Protein 3JX9 (pdb70)

B-factor: mean 31.65, std 9.67, range [14.56, 77.3]

Radius of gyration: 20.06 Å; Cα contacts (8 Å, |Δi|>4): 597; chains: 2; bounding box: 54×47×53 Å

CATH classification: 3.40.50.10490

Secondary structure (DSSP, 8-state):
--HHHHHHHHHHHHHHGGGHHHHHHHHHHHHHHHHTT--EEEEE-GGGGGG----SSTT---EEE--TTPPP-TT-EEEEEES-S--HHHHHHHHHHHHHT--EEEEESS---TTGGGSSS-EE----S-SEE-TTS-EE---HHHHHHHHHHHHHHHHH--TT-/--HHHHHHHHHHHHHHHTTHHHHHHHHHHHHHHHHTT--EEEEE-GGGGGG----SSTT---EEE--TTPPP-TT-EEEEEES-S--HHHHHHHHHHHHHT--EEEEESS---TTGGGSSS-EE----S-SEE-TTS-EE---HHHHHHHHHHHHHHHHH-----

Foldseek 3Di:
DVVLLVVLVVVLVVVCVVVVVLLVQQLVQQLQLVVDVAAEEEDEDDPLVVLQCCVPDPLHPRYHHDDPPDQHALSYEYEYEEQDQPDPVNVVVLVSCVVRNHAYEYEYCDADDPSQVVHPRYHHSNQNAASAADDVRHHHHGPVSVVVNVSVSVSSVVSVCCVVD/DVVLLVVLVVVLVVVVVVVVVLLVQQLVLQLQLVVDVAAEEEEEDDPLVVQQCCVPDPLHPRYHHDDPPDQHALSYEYEYEYQDQPDPVNVVVVVRCVVRNHAYEYEYCCADDPSQVVHPRYHHSNQNAARDADPVSHHDHGPPNVVVNVSVVVSSVVSVVCVVD

Sequence (330 aa):
GLKILATQFNGKLQTLTKQEDELLFDVVRLLAQALVGQGKVYLDAYGEFEGLYPLSDGPDQKRVTKIKDHKTLHAVDRVLIFTPDTERSSDLLASLARYDAWHTPYSIITLGDVTETLERSIAPLALKFDKGLLPAEDGSRHGLPSLALGAFLLTHILTQLQETEEWGLKILATQFNGKLQTLTKQEDELFDVVRLLAQALVGQGKVYLDAYGEFEGLYPLSDGPDQKKRRVTKIKDHKTLHAVDRVLIFTPDTERSDLLASLARYDAWHTPYSIITLGDVTETLERSIAPLALKFDKGLLPAEDGSRHGLPSLALGAFLLTHILTQLQETEEW

Solvent-accessible surface area: 15058 Å² total

InterPro domains:
  IPR019676 Domain of unknown function DUF2529 [PF10740] (1-165)

Structure (mmCIF, N/CA/C/O backbone):
data_3JX9
#
_entry.id   3JX9
#
_cell.length_a   81.658
_cell.length_b   81.658
_cell.length_c   117.652
_cell.angle_alpha   90.000
_cell.angle_beta   90.000
_cell.angle_gamma   120.000
#
_symmetry.space_group_name_H-M   'P 32 2 1'
#
loop_
_entity.id
_entity.type
_entity.pdbx_description
1 polymer 'Putative phosphoheptose isomerase'
2 non-polymer 'CHLORIDE ION'
3 non-polymer GLYCEROL
4 water water
#
loop_
_atom_site.group_PDB
_atom_site.id
_atom_site.type_symbol
_atom_site.label_atom_id
_atom_site.label_alt_id
_atom_site.label_comp_id
_atom_site.label_asym_id
_atom_site.label_entity_id
_atom_site.label_seq_id
_atom_site.pdbx_PDB_ins_code
_atom_site.Cartn_x
_atom_site.Cartn_y
_atom_site.Cartn_z
_atom_site.occupancy
_atom_site.B_iso_or_equiv
_atom_site.auth_seq_id
_atom_site.auth_comp_id
_atom_site.auth_asym_id
_atom_site.auth_atom_id
_atom_site.pdbx_PDB_model_num
ATOM 1 N N . GLY A 1 1 ? -37.471 31.880 5.182 1.00 37.01 0 GLY A N 1
ATOM 2 C CA . GLY A 1 1 ? -37.688 30.641 5.969 1.00 35.81 0 GLY A CA 1
ATOM 3 C C . GLY A 1 1 ? -36.511 30.356 6.877 1.00 32.73 0 GLY A C 1
ATOM 4 O O . GLY A 1 1 ? -35.856 31.279 7.402 1.00 30.08 0 GLY A O 1
ATOM 13 N N . LEU A 1 3 ? -33.458 29.258 6.360 1.00 25.27 2 LEU A N 1
ATOM 14 C CA . LEU A 1 3 ? -32.139 29.756 5.955 1.00 24.92 2 LEU A CA 1
ATOM 15 C C . LEU A 1 3 ? -31.961 31.199 6.406 1.00 24.43 2 LEU A C 1
ATOM 16 O O . LEU A 1 3 ? -30.925 31.551 6.956 1.00 24.10 2 LEU A O 1
ATOM 21 N N . LYS A 1 4 ? -32.985 32.024 6.167 1.00 24.62 3 LYS A N 1
ATOM 22 C CA . LYS A 1 4 ? -32.916 33.453 6.492 1.00 26.48 3 LYS A CA 1
ATOM 23 C C . LYS A 1 4 ? -32.844 33.647 7.996 1.00 23.07 3 LYS A C 1
ATOM 24 O O . LYS A 1 4 ? -32.072 34.484 8.461 1.00 24.29 3 LYS A O 1
ATOM 29 N N . ILE A 1 5 ? -33.603 32.845 8.757 1.00 22.69 4 ILE A N 1
ATOM 30 C CA . ILE A 1 5 ? -33.592 32.962 10.225 1.00 24.32 4 ILE A CA 1
ATOM 31 C C . ILE A 1 5 ? -32.221 32.544 10.720 1.00 23.54 4 ILE A C 1
ATOM 32 O O . ILE A 1 5 ? -31.573 33.259 11.500 1.00 20.63 4 ILE A O 1
ATOM 37 N N . LEU A 1 6 ? -31.741 31.388 10.267 1.00 21.78 5 LEU A N 1
ATOM 38 C CA . LEU A 1 6 ? -30.380 30.939 10.681 1.00 25.21 5 LEU A CA 1
ATOM 39 C C . LEU A 1 6 ? -29.286 31.968 10.336 1.00 21.90 5 LEU A C 1
ATOM 40 O O . LEU A 1 6 ? -28.408 32.252 11.175 1.00 23.99 5 LEU A O 1
ATOM 45 N N . ALA A 1 7 ? -29.324 32.528 9.119 1.00 23.10 6 ALA A N 1
ATOM 46 C CA . ALA A 1 7 ? -28.330 33.501 8.681 1.00 23.0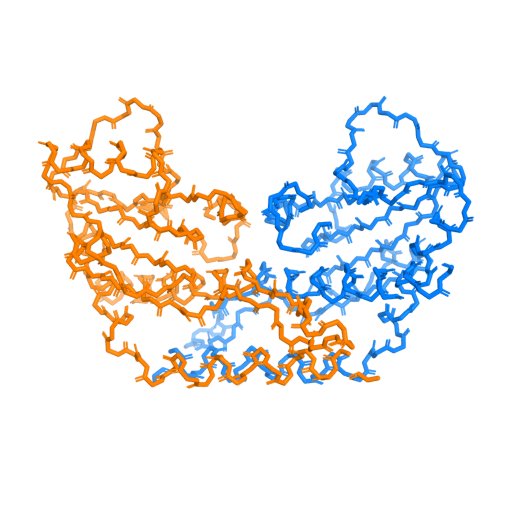5 6 ALA A CA 1
ATOM 47 C C . ALA A 1 7 ? -28.416 34.770 9.532 1.00 24.90 6 ALA A C 1
ATOM 48 O O . ALA A 1 7 ? -27.403 35.278 10.010 1.00 23.19 6 ALA A O 1
ATOM 50 N N . THR A 1 8 ? -29.629 35.279 9.745 1.00 21.39 7 THR A N 1
ATOM 51 C CA . THR A 1 8 ? -29.757 36.527 10.464 1.00 22.20 7 THR A CA 1
ATOM 52 C C . THR A 1 8 ? -29.406 36.322 11.955 1.00 22.75 7 THR A C 1
ATOM 53 O O . THR A 1 8 ? -28.849 37.189 12.559 1.00 23.04 7 THR A O 1
ATOM 57 N N . GLN A 1 9 ? -29.727 35.165 12.534 1.00 23.48 8 GLN A N 1
ATOM 58 C CA . GLN A 1 9 ? -29.428 34.901 13.938 1.00 23.26 8 GLN A CA 1
ATOM 59 C C . GLN A 1 9 ? -27.914 34.735 14.083 1.00 23.46 8 GLN A C 1
ATOM 60 O O . GLN A 1 9 ? -27.300 35.197 15.043 1.00 24.46 8 GLN A O 1
ATOM 66 N N . PHE A 1 10 ? -27.318 34.027 13.143 1.00 23.53 9 PHE A N 1
ATOM 67 C CA . PHE A 1 10 ? -25.862 33.839 13.150 1.00 22.07 9 PHE A CA 1
ATOM 68 C C . PHE A 1 10 ? -25.134 35.183 13.053 1.00 22.74 9 PHE A C 1
ATOM 69 O O . PHE A 1 10 ? -24.256 35.476 13.848 1.00 23.02 9 PHE A O 1
ATOM 77 N N . ASN A 1 11 ? -25.529 36.011 12.097 1.00 24.88 10 ASN A N 1
ATOM 78 C CA . ASN A 1 11 ? -24.965 37.335 11.981 1.00 23.59 10 ASN A 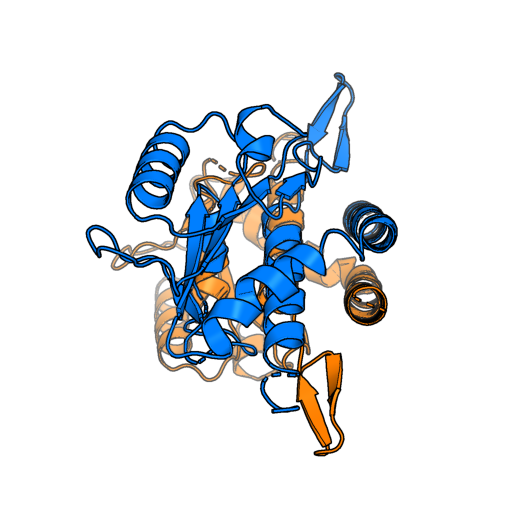CA 1
ATOM 79 C C . ASN A 1 11 ? -25.163 38.188 13.240 1.00 25.28 10 ASN A C 1
ATOM 80 O O . ASN A 1 11 ? -24.314 38.998 13.572 1.00 25.86 10 ASN A O 1
ATOM 85 N N . GLY A 1 12 ? -26.280 37.988 13.944 1.00 24.50 11 GLY A N 1
ATOM 86 C CA . GLY A 1 12 ? -26.514 38.662 15.200 1.00 23.67 11 GLY A CA 1
ATOM 87 C C . GLY A 1 12 ? -25.398 38.376 16.156 1.00 22.78 11 GLY A C 1
ATOM 88 O O . GLY A 1 12 ? -24.903 39.269 16.816 1.00 22.24 11 GLY A O 1
ATOM 89 N N . LYS A 1 13 ? -24.972 37.120 16.211 1.00 22.13 12 LYS A N 1
ATOM 90 C CA . LYS A 1 13 ? -23.875 36.738 17.089 1.00 23.71 12 LYS A CA 1
ATOM 91 C C . LYS A 1 13 ? -22.540 37.369 16.635 1.00 24.49 12 LYS A C 1
ATOM 92 O O . LYS A 1 13 ? -21.775 37.870 17.449 1.00 25.45 12 LYS A O 1
ATOM 98 N N . LEU A 1 14 ? -22.284 37.377 15.337 1.00 25.81 13 LEU A N 1
ATOM 99 C CA . LEU A 1 14 ? -21.095 38.063 14.800 1.00 23.15 13 LEU A CA 1
ATOM 100 C C . LEU A 1 14 ? -21.040 39.501 15.201 1.00 27.25 13 LEU A C 1
ATOM 101 O O . LEU A 1 14 ? -19.994 39.965 15.643 1.00 28.43 13 LEU A O 1
ATOM 106 N N . GLN A 1 15 ? -22.160 40.214 15.098 1.00 27.29 14 GLN A N 1
ATOM 107 C CA . GLN A 1 15 ? -22.194 41.605 15.498 1.00 30.28 14 GLN A CA 1
ATOM 108 C C . GLN A 1 15 ? -21.882 41.799 16.986 1.00 32.49 14 GLN A C 1
ATOM 109 O O . GLN A 1 15 ? -21.190 42.730 17.352 1.00 33.18 14 GLN A O 1
ATOM 115 N N . THR A 1 16 ? -22.411 40.945 17.849 1.00 31.56 15 THR A N 1
ATOM 116 C CA . THR A 1 16 ? -22.196 41.127 19.275 1.00 34.18 15 THR A CA 1
ATOM 117 C C . THR A 1 16 ? -20.739 40.801 19.655 1.00 32.86 15 THR A C 1
ATOM 118 O O . THR A 1 16 ? -20.221 41.339 20.616 1.00 33.18 15 THR A O 1
ATOM 122 N N . LEU A 1 17 ? -20.058 39.955 18.891 1.00 34.82 16 LEU A N 1
ATOM 123 C CA . LEU A 1 17 ? -18.601 39.779 19.062 1.00 36.95 16 LEU A CA 1
ATOM 124 C C . LEU A 1 17 ? -17.773 41.042 18.917 1.00 38.23 16 LEU A C 1
ATOM 125 O O . LEU A 1 17 ? -16.715 41.150 19.545 1.00 35.42 16 LEU A O 1
ATOM 130 N N . THR A 1 18 ? -18.237 41.995 18.107 1.00 38.36 17 THR A N 1
ATOM 131 C CA . THR A 1 18 ? -17.614 43.332 18.014 1.00 41.73 17 THR A CA 1
ATOM 132 C C . THR A 1 18 ? -17.460 44.032 19.363 1.00 42.37 17 THR A C 1
ATOM 133 O O . THR A 1 18 ? -16.512 44.779 19.567 1.00 45.55 17 THR A O 1
ATOM 137 N N . LYS A 1 19 ? -18.383 43.767 20.284 1.00 43.12 18 LYS A N 1
ATOM 138 C CA . LYS A 1 19 ? -18.328 44.303 21.626 1.00 44.46 18 LYS A CA 1
ATOM 139 C C . LYS A 1 19 ? -17.183 43.708 22.430 1.00 42.81 18 LYS A C 1
ATOM 140 O O . LYS A 1 19 ? -16.845 44.205 23.501 1.00 41.25 18 LYS A O 1
ATOM 146 N N . GLN A 1 20 ? -16.577 42.645 21.914 1.00 40.68 19 GLN A N 1
ATOM 147 C CA . GLN A 1 20 ? -15.490 41.976 22.597 1.00 38.87 19 GLN A CA 1
ATOM 148 C C . GLN A 1 20 ? -14.225 41.978 21.766 1.00 38.56 19 GLN A C 1
ATOM 149 O O . GLN A 1 20 ? -13.400 41.077 21.895 1.00 33.71 19 GLN A O 1
ATOM 155 N N . GLU A 1 21 ? -14.066 42.993 20.918 1.00 38.88 20 GLU A N 1
ATOM 156 C CA . GLU A 1 21 ? -12.867 43.122 20.101 1.00 41.17 20 GLU A CA 1
ATOM 157 C C . GLU A 1 21 ? -11.600 43.112 20.953 1.00 38.92 20 GLU A C 1
ATOM 158 O O . GLU A 1 21 ? -10.594 42.542 20.547 1.00 38.24 20 GLU A O 1
ATOM 164 N N . ASP A 1 22 ? -11.656 43.750 22.119 1.00 35.92 21 ASP A N 1
ATOM 165 C CA . ASP A 1 22 ? -10.513 43.840 23.025 1.00 36.04 21 ASP A CA 1
ATOM 166 C C . ASP A 1 22 ? -10.074 42.495 23.549 1.00 32.28 21 ASP A C 1
ATOM 167 O O . ASP A 1 22 ? -8.884 42.224 23.591 1.00 31.89 21 ASP A O 1
ATOM 172 N N . GLU A 1 23 ? -11.024 41.671 23.985 1.00 29.35 22 GLU A N 1
ATOM 173 C CA . GLU A 1 23 ? -10.699 40.345 24.484 1.00 29.94 22 GLU A CA 1
ATOM 174 C C . GLU A 1 23 ? -10.153 39.458 23.376 1.00 26.64 22 GLU A C 1
ATOM 175 O O . GLU A 1 23 ? -9.290 38.627 23.614 1.00 28.87 22 GLU A O 1
ATOM 181 N N A LEU A 1 24 ? -10.671 39.636 22.172 0.50 27.44 23 LEU A N 1
ATOM 182 N N B LEU A 1 24 ? -10.685 39.617 22.173 0.50 27.26 23 LEU A N 1
ATOM 183 C CA A LEU A 1 24 ? -10.166 38.907 21.026 0.50 29.72 23 LEU A CA 1
ATOM 184 C CA B LEU A 1 24 ? -10.154 38.911 21.014 0.50 29.31 23 LEU A CA 1
ATOM 185 C C A LEU A 1 24 ? -8.778 39.415 20.648 0.50 29.26 23 LEU A C 1
ATOM 186 C C B LEU A 1 24 ? -8.762 39.414 20.671 0.50 29.01 23 LEU A C 1
ATOM 187 O O A LEU A 1 24 ? -7.917 38.630 20.296 0.50 31.91 23 LEU A O 1
ATOM 188 O O B LEU A 1 24 ? -7.885 38.630 20.367 0.50 31.50 23 LEU A O 1
ATOM 197 N N . PHE A 1 25 ? -8.541 40.714 20.737 1.00 29.03 24 PHE A N 1
ATOM 198 C CA . PHE A 1 25 ? -7.195 41.195 20.465 1.00 32.81 24 PHE A CA 1
ATOM 199 C C . PHE A 1 25 ? -6.219 40.711 21.523 1.00 30.93 24 PHE A C 1
ATOM 200 O O . PHE A 1 25 ? -5.078 40.450 21.205 1.00 29.63 24 PHE A O 1
ATOM 208 N N . ASP A 1 26 ? -6.669 40.514 22.767 1.00 27.68 25 ASP A N 1
ATOM 209 C CA . ASP A 1 26 ? -5.799 39.923 23.765 1.00 24.79 25 ASP A CA 1
ATOM 210 C C . ASP A 1 26 ? -5.348 38.504 23.380 1.00 25.03 25 ASP A C 1
ATOM 211 O O . ASP A 1 26 ? -4.232 38.077 23.702 1.00 24.21 25 ASP A O 1
ATOM 216 N N . VAL A 1 27 ? -6.257 37.751 22.788 1.00 26.56 26 VAL A N 1
ATOM 217 C CA . VAL A 1 27 ? -5.935 36.437 22.235 1.00 25.58 26 VAL A CA 1
ATOM 218 C C . VAL A 1 27 ? -4.848 36.552 21.142 1.00 23.92 26 VAL A C 1
ATOM 219 O O . VAL A 1 27 ? -3.803 35.946 21.228 1.00 24.56 26 VAL A O 1
ATOM 223 N N . VAL A 1 28 ? -5.077 37.398 20.169 1.00 25.03 27 VAL A N 1
ATOM 224 C CA . VAL A 1 28 ? -4.116 37.617 19.086 1.00 25.43 27 VAL A CA 1
ATOM 225 C C . VAL A 1 28 ? -2.723 38.054 19.617 1.00 26.25 27 VAL A C 1
ATOM 226 O O . VAL A 1 28 ? -1.701 37.515 19.230 1.00 25.91 27 VAL A O 1
ATOM 230 N N . ARG A 1 29 ? -2.698 39.008 20.530 1.00 25.38 28 ARG A N 1
ATOM 231 C CA . ARG A 1 29 ? -1.451 39.480 21.114 1.00 27.39 28 ARG A CA 1
ATOM 232 C C . ARG A 1 29 ? -0.667 38.401 21.818 1.00 21.82 28 ARG A C 1
ATOM 233 O O . ARG A 1 29 ? 0.547 38.341 21.704 1.00 23.96 28 ARG A O 1
ATOM 241 N N . LEU A 1 30 ? -1.367 37.586 22.595 1.00 26.47 29 LEU A N 1
ATOM 242 C CA . LEU A 1 30 ? -0.761 36.465 23.319 1.00 28.50 29 LEU A CA 1
ATOM 243 C C . LEU A 1 30 ? -0.066 35.522 22.351 1.00 27.97 29 LEU A C 1
ATOM 244 O O . LEU A 1 30 ? 1.076 35.136 22.571 1.00 24.84 29 LEU A O 1
ATOM 249 N N . LEU A 1 31 ? -0.777 35.181 21.273 1.00 25.11 30 LEU A N 1
ATOM 250 C CA . LEU A 1 31 ? -0.254 34.269 20.240 1.00 26.52 30 LEU A CA 1
ATOM 251 C C . LEU A 1 31 ? 0.914 34.871 19.466 1.00 24.27 30 LEU A C 1
ATOM 252 O O . LEU A 1 31 ? 1.919 34.201 19.209 1.00 25.01 30 LEU A O 1
ATOM 257 N N . ALA A 1 32 ? 0.802 36.144 19.121 1.00 23.25 31 ALA A N 1
ATOM 258 C CA . ALA A 1 32 ? 1.843 36.851 18.422 1.00 21.85 31 ALA A CA 1
ATOM 259 C C . ALA A 1 32 ? 3.183 36.865 19.185 1.00 22.97 31 ALA A C 1
ATOM 260 O O . ALA A 1 32 ? 4.240 36.946 18.565 1.00 19.37 31 ALA A O 1
ATOM 262 N N . GLN A 1 33 ? 3.143 36.764 20.503 1.00 22.28 32 GLN A N 1
ATOM 263 C CA . GLN A 1 33 ? 4.373 36.719 21.303 1.00 25.95 32 GLN A CA 1
ATOM 264 C C . GLN A 1 33 ? 5.269 35.578 20.885 1.00 24.78 32 GLN A C 1
ATOM 265 O O . GLN A 1 33 ? 6.481 35.727 20.857 1.00 26.69 32 GLN A O 1
ATOM 271 N N . ALA A 1 34 ? 4.664 34.430 20.561 1.00 25.68 33 ALA A N 1
ATOM 272 C CA . ALA A 1 34 ? 5.400 33.265 20.067 1.00 26.42 33 ALA A CA 1
ATOM 273 C C . ALA A 1 34 ? 6.156 33.602 18.796 1.00 27.61 33 ALA A C 1
ATOM 274 O O . ALA A 1 34 ? 7.299 33.225 18.635 1.00 25.01 33 ALA A O 1
ATOM 276 N N . LEU A 1 35 ? 5.508 34.354 17.904 1.00 26.70 34 LEU A N 1
ATOM 277 C CA . LEU A 1 35 ? 6.054 34.643 16.597 1.00 29.75 34 LEU A CA 1
ATOM 278 C C . LEU A 1 35 ? 7.147 35.726 16.589 1.00 29.89 34 LEU A C 1
ATOM 279 O O . LEU A 1 35 ? 7.956 35.761 15.673 1.00 28.58 34 LEU A O 1
ATOM 284 N N . VAL A 1 36 ? 7.214 36.585 17.607 1.00 34.52 35 VAL A N 1
ATOM 285 C CA . VAL A 1 36 ? 8.293 37.588 17.688 1.00 35.16 35 VAL A CA 1
ATOM 286 C C . VAL A 1 36 ? 9.639 36.904 17.925 1.00 35.62 35 VAL A C 1
ATOM 287 O O . VAL A 1 36 ? 10.666 37.447 17.585 1.00 33.07 35 VAL A O 1
ATOM 291 N N . GLY A 1 37 ? 9.619 35.741 18.563 1.00 36.06 36 GLY A N 1
ATOM 292 C CA . GLY A 1 37 ? 10.830 34.975 18.806 1.00 36.44 36 GLY A CA 1
ATOM 293 C C . GLY A 1 37 ? 10.929 33.797 17.877 1.00 36.05 36 GLY A C 1
ATOM 294 O O . GLY A 1 37 ? 10.719 33.929 16.667 1.00 37.45 36 GLY A O 1
ATOM 295 N N . GLN A 1 38 ? 11.259 32.638 18.435 1.00 36.62 37 GLN A N 1
ATOM 296 C CA . GLN A 1 38 ? 11.315 31.400 17.655 1.00 37.78 37 GLN A CA 1
ATOM 297 C C . GLN A 1 38 ? 10.318 30.395 18.269 1.00 38.29 37 GLN A C 1
ATOM 298 O O . GLN A 1 38 ? 10.455 29.195 18.066 1.00 39.35 37 GLN A O 1
ATOM 304 N N . GLY A 1 39 ? 9.311 30.891 19.006 1.00 33.53 38 GLY A N 1
ATOM 305 C CA . GLY A 1 39 ? 8.230 30.035 19.440 1.00 31.80 38 GLY A CA 1
ATOM 306 C C . GLY A 1 39 ? 7.272 29.691 18.292 1.00 29.10 38 GLY A C 1
ATOM 307 O O . GLY A 1 39 ? 7.347 30.260 17.212 1.00 25.80 38 GLY A O 1
ATOM 308 N N . LYS A 1 40 ? 6.376 28.746 18.547 1.00 26.95 39 LYS A N 1
ATOM 309 C CA . LYS A 1 40 ? 5.297 28.405 17.635 1.00 26.32 39 LYS A CA 1
ATOM 310 C C . LYS A 1 40 ? 3.957 28.593 18.313 1.00 21.54 39 LYS A C 1
ATOM 311 O O . LYS A 1 40 ? 3.876 28.556 19.534 1.00 25.75 39 LYS A O 1
ATOM 317 N N . VAL A 1 41 ? 2.921 28.841 17.508 1.00 25.08 40 VAL A N 1
ATOM 318 C CA . VAL A 1 41 ? 1.523 28.803 17.948 1.00 25.23 40 VAL A CA 1
ATOM 319 C C . VAL A 1 41 ? 0.964 27.447 17.595 1.00 25.94 40 VAL A C 1
ATOM 320 O O . VAL A 1 41 ? 1.067 26.993 16.444 1.00 23.25 40 VAL A O 1
ATOM 324 N N . TYR A 1 42 ? 0.395 26.791 18.590 1.00 24.64 41 TYR A N 1
ATOM 325 C CA . TYR A 1 42 ? -0.243 25.478 18.405 1.00 23.66 41 TYR A CA 1
ATOM 326 C C . TYR A 1 42 ? -1.743 25.578 18.659 1.00 25.88 41 TYR A C 1
ATOM 327 O O . TYR A 1 42 ? -2.196 26.072 19.693 1.00 28.05 41 TYR A O 1
ATOM 336 N N . LEU A 1 43 ? -2.522 25.067 17.729 1.00 24.88 42 LEU A N 1
ATOM 337 C CA . LEU A 1 43 ? -3.957 24.929 17.931 1.00 23.44 42 LEU A CA 1
ATOM 338 C C . LEU A 1 43 ? -4.287 23.591 18.583 1.00 24.54 42 LEU A C 1
ATOM 339 O O . LEU A 1 43 ? -3.932 22.522 18.039 1.00 25.27 42 LEU A O 1
ATOM 344 N N . ASP A 1 44 ? -4.984 23.649 19.714 1.00 22.73 43 ASP A N 1
ATOM 345 C CA . ASP A 1 44 ? -5.419 22.468 20.465 1.00 25.87 43 ASP A CA 1
ATOM 346 C C . ASP A 1 44 ? -6.938 22.534 20.539 1.00 24.32 43 ASP A C 1
ATOM 347 O O . ASP A 1 44 ? -7.505 23.320 21.306 1.00 24.62 43 ASP A O 1
ATOM 352 N N . ALA A 1 45 ? -7.586 21.737 19.709 1.00 22.80 44 ALA A N 1
ATOM 353 C CA . ALA A 1 45 ? -9.049 21.838 19.472 1.00 24.47 44 ALA A CA 1
ATOM 354 C C . ALA A 1 45 ? -9.734 20.542 19.972 1.00 23.78 44 ALA A C 1
ATOM 355 O O . ALA A 1 45 ? -9.151 19.427 19.888 1.00 24.93 44 ALA A O 1
ATOM 357 N N . TYR A 1 46 ? -10.949 20.709 20.494 1.00 25.01 45 TYR A N 1
ATOM 358 C CA . TYR A 1 46 ? -11.673 19.657 21.180 1.00 21.88 45 TYR A CA 1
ATOM 359 C C . TYR A 1 46 ? -13.030 19.442 20.573 1.00 23.84 45 TYR A C 1
ATOM 360 O O . TYR A 1 46 ? -13.750 20.396 20.235 1.00 24.10 45 TYR A O 1
ATOM 369 N N . GLY A 1 47 ? -13.378 18.161 20.427 1.00 22.52 46 GLY A N 1
ATOM 370 C CA . GLY A 1 47 ? -14.723 17.769 20.013 1.00 23.71 46 GLY A CA 1
ATOM 371 C C . GLY A 1 47 ? -14.920 18.184 18.590 1.00 22.88 46 GLY A C 1
ATOM 372 O O . GLY A 1 47 ? -14.057 17.952 17.754 1.00 25.50 46 GLY A O 1
ATOM 373 N N . GLU A 1 48 ? -16.060 18.817 18.325 1.00 24.53 47 GLU A N 1
ATOM 374 C CA . GLU A 1 48 ? -16.402 19.307 17.018 1.00 23.43 47 GLU A CA 1
ATOM 375 C C . GLU A 1 48 ? -15.325 20.254 16.433 1.00 22.58 47 GLU A C 1
ATOM 376 O O . GLU A 1 48 ? -15.141 20.340 15.205 1.00 22.78 47 GLU A O 1
ATOM 382 N N . PHE A 1 49 ? -14.635 21.002 17.307 1.00 22.41 48 PHE A N 1
ATOM 383 C CA . PHE A 1 49 ? -13.612 21.944 16.876 1.00 23.32 48 PHE A CA 1
ATOM 384 C C . PHE A 1 49 ? -12.334 21.320 16.336 1.00 23.50 48 PHE A C 1
ATOM 385 O O . PHE A 1 49 ? -11.501 22.042 15.742 1.00 23.47 48 PHE A O 1
ATOM 393 N N . GLU A 1 50 ? -12.208 20.003 16.440 1.00 24.00 49 GLU A N 1
ATOM 394 C CA . GLU A 1 50 ? -11.208 19.307 15.641 1.00 23.82 49 GLU A CA 1
ATOM 395 C C . GLU A 1 50 ? -11.373 19.591 14.146 1.00 23.71 49 GLU A C 1
ATOM 396 O O . GLU A 1 50 ? -10.412 19.431 13.385 1.00 24.33 49 GLU A O 1
ATOM 402 N N . GLY A 1 51 ? -12.569 20.034 13.717 1.00 23.63 50 GLY A N 1
ATOM 403 C CA . GLY A 1 51 ? -12.781 20.408 12.322 1.00 25.37 50 GLY A CA 1
ATOM 404 C C . GLY A 1 51 ? -12.001 21.649 11.903 1.00 22.43 50 GLY A C 1
ATOM 405 O O . GLY A 1 51 ? -11.939 21.986 10.736 1.00 21.93 50 GLY A O 1
ATOM 406 N N . LEU A 1 52 ? -11.445 22.367 12.865 1.00 23.39 51 LEU A N 1
ATOM 407 C CA . LEU A 1 52 ? -10.608 23.536 12.573 1.00 24.15 51 LEU A CA 1
ATOM 408 C C . LEU A 1 52 ? -9.259 23.147 12.011 1.00 23.53 51 LEU A C 1
ATOM 409 O O . LEU A 1 52 ? -8.611 23.948 11.338 1.00 25.49 51 LEU A O 1
ATOM 414 N N . TYR A 1 53 ? -8.788 21.943 12.313 1.00 25.04 52 TYR A N 1
ATOM 415 C CA . TYR A 1 53 ? -7.412 21.597 11.971 1.00 24.90 52 TYR A CA 1
ATOM 416 C C . TYR A 1 53 ? -7.070 21.729 10.468 1.00 25.43 52 TYR A C 1
ATOM 417 O O . TYR A 1 53 ? -5.983 22.245 10.128 1.00 28.45 52 TYR A O 1
ATOM 426 N N . PRO A 1 54 ? -7.951 21.272 9.566 1.00 24.93 53 PRO A N 1
ATOM 427 C CA . PRO A 1 54 ? -7.696 21.484 8.129 1.00 25.86 53 PRO A CA 1
ATOM 428 C C . PRO A 1 54 ? -7.585 22.930 7.668 1.00 22.47 53 PRO A C 1
ATOM 429 O O . PRO A 1 54 ? -7.026 23.165 6.609 1.00 25.44 53 PRO A O 1
ATOM 441 N N . LEU A 1 56 ? -5.514 24.968 8.993 1.00 26.08 55 LEU A N 1
ATOM 442 C CA . LEU A 1 56 ? -4.104 25.274 9.176 1.00 26.08 55 LEU A CA 1
ATOM 443 C C . LEU A 1 56 ? -3.249 24.585 8.163 1.00 30.84 55 LEU A C 1
ATOM 444 O O . LEU A 1 56 ? -2.170 25.089 7.852 1.00 30.54 55 LEU A O 1
ATOM 449 N N . SER A 1 57 ? -3.704 23.428 7.667 1.00 29.95 56 SER A N 1
ATOM 450 C CA . SER A 1 57 ? -2.909 22.640 6.7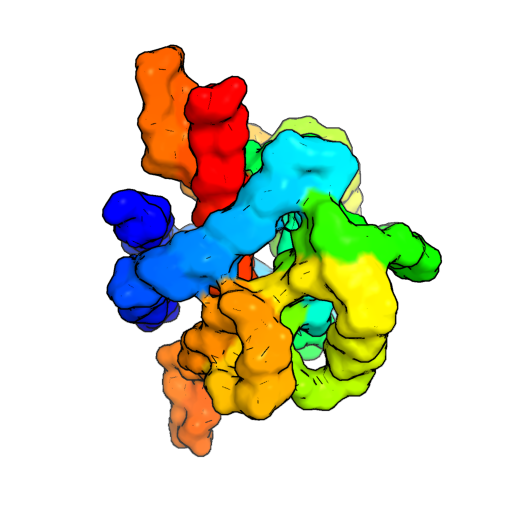11 1.00 30.24 56 SER A CA 1
ATOM 451 C C . SER A 1 57 ? -3.350 22.847 5.263 1.00 28.89 56 SER A C 1
ATOM 452 O O . SER A 1 57 ? -2.546 22.769 4.349 1.00 28.63 56 SER A O 1
ATOM 455 N N . ASP A 1 58 ? -4.639 23.102 5.063 1.00 27.23 57 ASP A N 1
ATOM 456 C CA . ASP A 1 58 ? -5.266 23.169 3.751 1.00 27.00 57 ASP A CA 1
ATOM 457 C C . ASP A 1 58 ? -6.034 24.451 3.484 1.00 25.57 57 ASP A C 1
ATOM 458 O O . ASP A 1 58 ? -6.587 24.637 2.404 1.00 26.50 57 ASP A O 1
ATOM 463 N N . GLY A 1 59 ? -6.086 25.330 4.459 1.00 25.53 58 GLY A N 1
ATOM 464 C CA . GLY A 1 59 ? -6.942 26.499 4.381 1.00 26.50 58 GLY A CA 1
ATOM 465 C C . GLY A 1 59 ? -6.279 27.686 3.702 1.00 25.45 58 GLY A C 1
ATOM 466 O O . GLY A 1 59 ? -5.058 27.709 3.551 1.00 25.49 58 GLY A O 1
ATOM 467 N N . PRO A 1 60 ? -7.088 28.675 3.294 1.00 22.62 59 PRO A N 1
ATOM 468 C CA . PRO A 1 60 ? -6.584 29.827 2.506 1.00 26.14 59 PRO A CA 1
ATOM 469 C C . PRO A 1 60 ? -5.706 30.814 3.327 1.00 27.75 59 PRO A C 1
ATOM 470 O O . PRO A 1 60 ? -4.888 31.531 2.752 1.00 25.80 59 PRO A O 1
ATOM 474 N N . ASP A 1 61 ? -5.857 30.799 4.653 1.00 25.42 60 ASP A N 1
ATOM 475 C CA . ASP A 1 61 ? -5.151 31.710 5.549 1.00 27.28 60 ASP A CA 1
ATOM 476 C C . ASP A 1 61 ? -4.108 31.015 6.445 1.00 28.76 60 ASP A C 1
ATOM 477 O O . ASP A 1 61 ? -3.697 31.539 7.507 1.00 29.23 60 ASP A O 1
ATOM 482 N N . GLN A 1 62 ? -3.660 29.845 6.003 1.00 26.76 61 GLN A N 1
ATOM 483 C CA . GLN A 1 62 ? -2.699 29.080 6.733 1.00 27.55 61 GLN A CA 1
ATOM 484 C C . GLN A 1 62 ? -1.389 29.860 6.798 1.00 29.44 61 GLN A C 1
ATOM 485 O O . GLN A 1 62 ? -1.103 30.711 5.943 1.00 26.26 61 GLN A O 1
ATOM 499 N N . LYS A 1 64 ? 2.940 29.593 8.330 1.00 29.71 63 LYS A N 1
ATOM 500 C CA . LYS A 1 64 ? 4.019 28.875 8.917 1.00 31.84 63 LYS A CA 1
ATOM 501 C C . LYS A 1 64 ? 4.033 29.266 10.407 1.00 32.45 63 LYS A C 1
ATOM 502 O O . LYS A 1 64 ? 3.746 30.417 10.788 1.00 34.35 63 LYS A O 1
ATOM 505 N N . ARG A 1 65 ? 4.328 28.288 11.235 1.00 34.08 64 ARG A N 1
ATOM 506 C CA . ARG A 1 65 ? 4.496 28.498 12.676 1.00 32.96 64 ARG A CA 1
ATOM 507 C C . ARG A 1 65 ? 3.184 28.610 13.447 1.00 29.06 64 ARG A C 1
ATOM 508 O O . ARG A 1 65 ? 3.226 28.837 14.655 1.00 27.33 64 ARG A O 1
ATOM 516 N N . VAL A 1 66 ? 2.046 28.462 12.753 1.00 28.02 65 VAL A N 1
ATOM 517 C CA . VAL A 1 66 ? 0.758 28.160 13.358 1.00 25.26 65 VAL A CA 1
ATOM 518 C C . VAL A 1 66 ? 0.293 26.768 12.890 1.00 25.18 65 VAL A C 1
ATOM 519 O O . VAL A 1 66 ? -0.043 26.570 11.716 1.00 24.59 65 VAL A O 1
ATOM 523 N N . THR A 1 67 ? 0.257 25.822 13.830 1.00 24.66 66 THR A N 1
ATOM 524 C CA . THR A 1 67 ? 0.162 24.418 13.509 1.00 24.91 66 THR A CA 1
ATOM 525 C C . THR A 1 67 ? -0.664 23.641 14.546 1.00 27.12 66 THR A C 1
ATOM 526 O O . THR A 1 67 ? -0.919 24.115 15.640 1.00 26.30 66 THR A O 1
ATOM 530 N N . LYS A 1 68 ? -1.100 22.457 14.162 1.00 26.31 67 LYS A N 1
ATOM 531 C CA . LYS A 1 68 ? -1.846 21.548 15.018 1.00 27.86 67 LYS A CA 1
ATOM 532 C C . LYS A 1 68 ? -0.971 21.091 16.178 1.00 28.27 67 LYS A C 1
ATOM 533 O O . LYS A 1 68 ? 0.216 20.801 16.004 1.00 27.12 67 LYS A O 1
ATOM 539 N N . ILE A 1 69 ? -1.562 21.067 17.366 1.00 27.33 68 ILE A N 1
ATOM 540 C CA . ILE A 1 69 ? -0.931 20.498 18.553 1.00 28.34 68 ILE A CA 1
ATOM 541 C C . ILE A 1 69 ? -0.496 19.058 18.247 1.00 30.31 68 ILE A C 1
ATOM 542 O O . ILE A 1 69 ? -1.214 18.333 17.549 1.00 28.76 68 ILE A O 1
ATOM 547 N N . LYS A 1 70 ? 0.684 18.669 18.735 1.00 32.60 69 LYS A N 1
ATOM 548 C CA . LYS A 1 70 ? 1.226 17.323 18.521 1.00 36.23 69 LYS A CA 1
ATOM 549 C C . LYS A 1 70 ? 1.255 16.556 19.842 1.00 39.54 69 LYS A C 1
ATOM 550 O O . LYS A 1 70 ? 1.878 16.991 20.817 1.00 36.83 69 LYS A O 1
ATOM 552 N N . ASP A 1 71 ? 0.576 15.411 19.865 1.00 45.55 70 ASP A N 1
ATOM 553 C CA . ASP A 1 71 ? 0.574 14.525 21.035 1.00 50.52 70 ASP A CA 1
ATOM 554 C C . ASP A 1 71 ? 1.998 14.203 21.419 1.00 49.48 70 ASP A C 1
ATOM 555 O O . ASP A 1 71 ? 2.829 13.928 20.552 1.00 49.62 70 ASP A O 1
ATOM 560 N N . HIS A 1 72 ? 2.271 14.271 22.717 1.00 50.46 71 HIS A N 1
ATOM 561 C CA . HIS A 1 72 ? 3.563 13.870 23.289 1.00 51.37 71 HIS A CA 1
ATOM 562 C C . HIS A 1 72 ? 4.759 14.788 22.942 1.00 50.03 71 HIS A C 1
ATOM 563 O O . HIS A 1 72 ? 5.908 14.409 23.195 1.00 51.43 71 HIS A O 1
ATOM 570 N N . LYS A 1 73 ? 4.513 15.978 22.392 1.00 45.53 72 LYS A N 1
ATOM 571 C CA . LYS A 1 73 ? 5.599 16.940 22.164 1.00 43.61 72 LYS A CA 1
ATOM 572 C C . LYS A 1 73 ? 5.693 17.911 23.346 1.00 39.80 72 LYS A C 1
ATOM 573 O O . LYS A 1 73 ? 4.724 18.556 23.687 1.00 37.24 72 LYS A O 1
ATOM 579 N N . THR A 1 74 ? 6.860 17.987 23.980 1.00 36.31 73 THR A N 1
ATOM 580 C CA . THR A 1 74 ? 7.071 18.915 25.090 1.00 35.71 73 THR A CA 1
ATOM 581 C C . THR A 1 74 ? 7.143 20.335 24.504 1.00 34.08 73 THR A C 1
ATOM 582 O O . THR A 1 74 ? 7.911 20.595 23.576 1.00 29.86 73 THR A O 1
ATOM 586 N N . LEU A 1 75 ? 6.281 21.220 24.988 1.00 32.34 74 LEU A N 1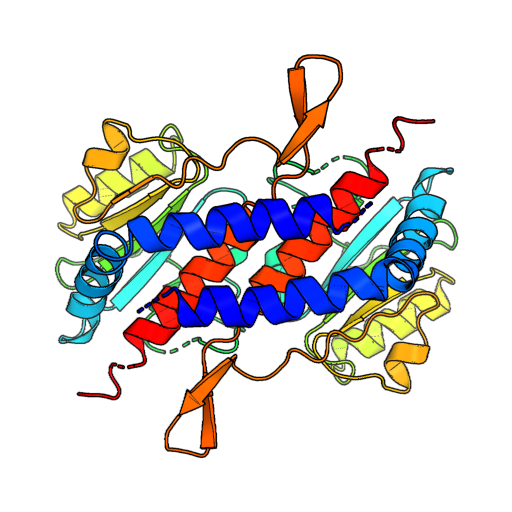
ATOM 587 C CA . LEU A 1 75 ? 6.321 22.607 24.564 1.00 32.13 74 LEU A CA 1
ATOM 588 C C . LEU A 1 75 ? 7.116 23.392 25.589 1.00 31.49 74 LEU A C 1
ATOM 589 O O . 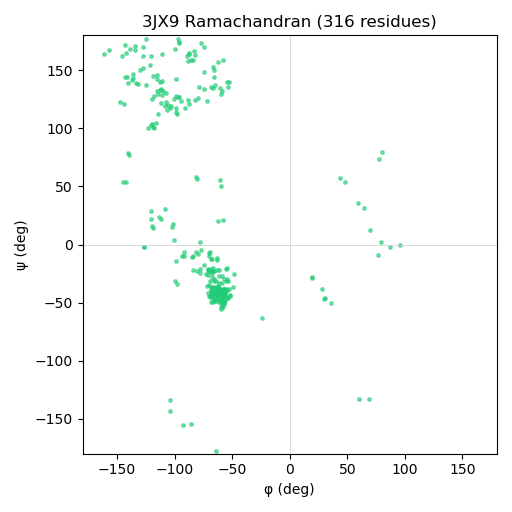LEU A 1 75 ? 7.503 22.873 26.647 1.00 30.03 74 LEU A O 1
ATOM 594 N N . HIS A 1 76 ? 7.354 24.646 25.261 1.00 31.63 75 HIS A N 1
ATOM 595 C CA . HIS A 1 76 ? 8.246 25.472 26.037 1.00 32.62 75 HIS A CA 1
ATOM 596 C C . HIS A 1 76 ? 7.617 26.839 26.287 1.00 27.26 75 HIS A C 1
ATOM 597 O O . HIS A 1 76 ? 6.575 27.157 25.725 1.00 25.58 75 HIS A O 1
ATOM 604 N N . ALA A 1 77 ? 8.250 27.629 27.137 1.00 24.71 76 ALA A N 1
ATOM 605 C CA . ALA A 1 77 ? 7.704 28.906 27.563 1.00 23.27 76 ALA A CA 1
ATOM 606 C C . ALA A 1 77 ? 7.535 29.921 26.435 1.00 23.06 76 ALA A C 1
ATOM 607 O O . ALA A 1 77 ? 6.760 30.842 26.576 1.00 23.97 76 ALA A O 1
ATOM 609 N N . VAL A 1 78 ? 8.276 29.764 25.333 1.00 25.58 77 VAL A N 1
ATOM 610 C CA . VAL A 1 78 ? 8.190 30.677 24.203 1.00 25.99 77 VAL A CA 1
ATOM 611 C C . VAL A 1 78 ? 7.039 30.326 23.238 1.00 24.92 77 VAL A C 1
ATOM 612 O O . VAL A 1 78 ? 6.738 31.099 22.355 1.00 27.67 77 VAL A O 1
ATOM 616 N N . ASP A 1 79 ? 6.421 29.162 23.421 1.00 23.66 78 ASP A N 1
ATOM 617 C CA . ASP A 1 79 ? 5.337 28.695 22.577 1.00 25.33 78 ASP A CA 1
ATOM 618 C C . ASP A 1 79 ? 4.040 29.215 23.178 1.00 23.38 78 ASP A C 1
ATOM 619 O O . ASP A 1 79 ? 3.993 29.634 24.325 1.00 21.99 78 ASP A O 1
ATOM 624 N N . ARG A 1 80 ? 2.990 29.210 22.377 1.00 23.18 79 ARG A N 1
ATOM 625 C CA . ARG A 1 80 ? 1.660 29.638 22.786 1.00 24.73 79 ARG A CA 1
ATOM 626 C C . ARG A 1 80 ? 0.628 28.630 22.233 1.00 25.74 79 ARG A C 1
ATOM 627 O O . ARG A 1 80 ? 0.764 28.147 21.097 1.00 26.33 79 ARG A O 1
ATOM 635 N N . VAL A 1 81 ? -0.393 28.326 23.025 1.00 26.42 80 VAL A N 1
ATOM 636 C CA . VAL A 1 81 ? -1.475 27.419 22.635 1.00 25.41 80 VAL A CA 1
ATOM 637 C C . VAL A 1 81 ? -2.811 28.180 22.504 1.00 26.47 80 VAL A C 1
ATOM 638 O O . VAL A 1 81 ? -3.192 28.979 23.375 1.00 25.68 80 VAL A O 1
ATOM 642 N N . LEU A 1 82 ? -3.502 27.920 21.402 1.00 24.80 81 LEU A N 1
ATOM 643 C CA . LEU A 1 82 ? -4.859 28.410 21.142 1.00 24.34 81 LEU A CA 1
ATOM 644 C C . LEU A 1 82 ? -5.776 27.214 21.247 1.00 23.87 81 LEU A C 1
ATOM 645 O O . LEU A 1 82 ? -5.621 26.233 20.497 1.00 24.40 81 LEU A O 1
ATOM 650 N N . ILE A 1 83 ? -6.713 27.287 22.179 1.00 24.66 82 ILE A N 1
ATOM 651 C CA . ILE A 1 83 ? -7.636 26.208 22.425 1.00 23.86 82 ILE A CA 1
ATOM 652 C C . ILE A 1 83 ? -9.034 26.630 22.008 1.00 24.66 82 ILE A C 1
ATOM 653 O O . ILE A 1 83 ? -9.469 27.716 22.329 1.00 25.50 82 ILE A O 1
ATOM 658 N N . PHE A 1 84 ? -9.711 25.746 21.287 1.00 25.81 83 PHE A N 1
ATOM 659 C CA . PHE A 1 84 ? -11.141 25.860 21.009 1.00 24.80 83 PHE A CA 1
ATOM 660 C C . PHE A 1 84 ? -11.793 24.624 21.592 1.00 22.35 83 PHE A C 1
ATOM 661 O O . PHE A 1 84 ? -11.377 23.489 21.312 1.00 26.38 83 PHE A O 1
ATOM 669 N N . THR A 1 85 ? -12.777 24.857 22.448 1.00 24.01 84 THR A N 1
ATOM 670 C CA . THR A 1 85 ? -13.464 23.776 23.151 1.00 26.86 84 THR A CA 1
ATOM 671 C C . THR A 1 85 ? -14.980 24.044 23.285 1.00 25.97 84 THR A C 1
ATOM 672 O O . THR A 1 85 ? -15.387 25.204 23.463 1.00 26.97 84 THR A O 1
ATOM 676 N N . PRO A 1 86 ? -15.820 22.977 23.205 1.00 25.68 85 PRO A N 1
ATOM 677 C CA . PRO A 1 86 ? -17.263 23.126 23.446 1.00 23.86 85 PRO A CA 1
ATOM 678 C C . PRO A 1 86 ? -17.605 23.504 24.893 1.00 24.47 85 PRO A C 1
ATOM 679 O O . PRO A 1 86 ? -18.573 24.179 25.134 1.00 25.50 85 PRO A O 1
ATOM 683 N N . ASP A 1 87 ? -16.778 23.081 25.841 1.00 24.42 86 ASP A N 1
ATOM 684 C CA . ASP A 1 87 ? -17.040 23.298 27.251 1.00 22.17 86 ASP A CA 1
ATOM 685 C C . ASP A 1 87 ? -15.697 23.110 27.947 1.00 24.04 86 ASP A C 1
ATOM 686 O O . ASP A 1 87 ? -14.741 22.533 27.370 1.00 25.98 86 ASP A O 1
ATOM 691 N N . THR A 1 88 ? -15.619 23.571 29.186 1.00 23.20 87 THR A N 1
ATOM 692 C CA . THR A 1 88 ? -14.397 23.431 29.972 1.00 23.11 87 THR A CA 1
ATOM 693 C C . THR A 1 88 ? -14.447 22.303 31.008 1.00 26.02 87 THR A C 1
ATOM 694 O O . THR A 1 88 ? -13.587 22.227 31.879 1.00 26.48 87 THR A O 1
ATOM 698 N N . GLU A 1 89 ? -15.411 21.393 30.886 1.00 26.99 88 GLU A N 1
ATOM 699 C CA . GLU A 1 89 ? -15.499 20.255 31.808 1.00 29.69 88 GLU A CA 1
ATOM 700 C C . GLU A 1 89 ? -14.741 19.005 31.319 1.00 30.34 88 GLU A C 1
ATOM 701 O O . GLU A 1 89 ? -14.557 18.051 32.080 1.00 29.65 88 GLU A O 1
ATOM 707 N N . ARG A 1 90 ? -14.282 19.017 30.072 1.00 27.19 89 ARG A N 1
ATOM 708 C CA . ARG A 1 90 ? -13.692 17.833 29.456 1.00 27.21 89 ARG A CA 1
ATOM 709 C C . ARG A 1 90 ? -12.433 17.367 30.154 1.00 25.86 89 ARG A C 1
ATOM 710 O O . ARG A 1 90 ? -11.526 18.175 30.407 1.00 23.39 89 ARG A O 1
ATOM 718 N N A SER A 1 91 ? -12.347 16.072 30.431 0.50 23.73 90 SER A N 1
ATOM 719 N N B SER A 1 91 ? -12.345 16.068 30.433 0.50 24.18 90 SER A N 1
ATOM 720 C CA A SER A 1 91 ? -11.156 15.523 31.075 0.50 23.48 90 SER A CA 1
ATOM 721 C CA B SER A 1 91 ? -11.140 15.511 31.058 0.50 24.43 90 SER A CA 1
ATOM 722 C C A SER A 1 91 ? -9.888 15.675 30.212 0.50 24.43 90 SER A C 1
ATOM 723 C C B SER A 1 91 ? -9.889 15.718 30.205 0.50 24.68 90 SER A C 1
ATOM 724 O O A SER A 1 91 ? -8.805 15.894 30.761 0.50 23.84 90 SER A O 1
ATOM 725 O O B SER A 1 91 ? -8.822 16.005 30.749 0.50 23.76 90 SER A O 1
ATOM 730 N N . ASP A 1 92 ? -10.010 15.580 28.885 1.00 24.13 91 ASP A N 1
ATOM 731 C CA . ASP A 1 92 ? -8.849 15.691 28.026 1.00 25.42 91 ASP A CA 1
ATOM 732 C C . ASP A 1 92 ? -8.279 17.115 28.034 1.00 25.72 91 ASP A C 1
ATOM 733 O O . ASP A 1 92 ? -7.065 17.280 28.100 1.00 25.30 91 ASP A O 1
ATOM 738 N N . LEU A 1 93 ? -9.165 18.105 28.001 1.00 25.29 92 LEU A N 1
ATOM 739 C CA . LEU A 1 93 ? -8.789 19.507 28.165 1.00 24.82 92 LEU A CA 1
ATOM 740 C C . LEU A 1 93 ? -8.080 19.733 29.481 1.00 25.68 92 LEU A C 1
ATOM 741 O O . LEU A 1 93 ? -7.041 20.333 29.503 1.00 23.38 92 LEU A O 1
ATOM 746 N N . LEU A 1 94 ? -8.653 19.241 30.576 1.00 22.54 93 LEU A N 1
ATOM 747 C CA . LEU A 1 94 ? -7.998 19.410 31.897 1.00 25.15 93 LEU A CA 1
ATOM 748 C C . LEU A 1 94 ? -6.581 18.828 31.944 1.00 25.83 93 LEU A C 1
ATOM 749 O O . LEU A 1 94 ? -5.663 19.450 32.485 1.00 26.08 93 LEU A O 1
ATOM 754 N N . ALA A 1 95 ? -6.392 17.644 31.356 1.00 27.07 94 ALA A N 1
ATOM 755 C CA . ALA A 1 95 ? -5.060 17.014 31.295 1.00 25.55 94 ALA A CA 1
ATOM 756 C C . ALA A 1 95 ? -4.089 17.860 30.474 1.00 24.35 94 ALA A C 1
ATOM 757 O O . ALA A 1 95 ? -2.912 17.958 30.803 1.00 24.86 94 ALA A O 1
ATOM 759 N N . SER A 1 96 ? -4.583 18.480 29.402 1.00 24.90 95 SER A N 1
ATOM 760 C CA . SER A 1 96 ? -3.759 19.325 28.567 1.00 24.92 95 SER A CA 1
ATOM 761 C C . SER A 1 96 ? -3.358 20.587 29.304 1.00 24.87 95 SER A C 1
ATOM 762 O O . SER A 1 96 ? -2.194 20.953 29.261 1.00 24.23 95 SER A O 1
ATOM 765 N N . LEU A 1 97 ? -4.306 21.223 29.999 1.00 23.79 96 LEU A N 1
ATOM 766 C CA . LEU A 1 97 ? -4.008 22.432 30.767 1.00 25.94 96 LEU A CA 1
ATOM 767 C C . LEU A 1 97 ? -2.946 22.181 31.860 1.00 27.35 96 LEU A C 1
ATOM 768 O O . LEU A 1 97 ? -2.076 23.017 32.065 1.00 27.29 96 LEU A O 1
ATOM 773 N N . ALA A 1 98 ? -3.032 21.036 32.545 1.00 29.48 97 ALA A N 1
ATOM 774 C CA . ALA A 1 98 ? -2.000 20.592 33.523 1.00 26.16 97 ALA A CA 1
ATOM 775 C C . ALA A 1 98 ? -0.614 20.455 32.861 1.00 26.91 97 ALA A C 1
ATOM 776 O O . ALA A 1 98 ? 0.412 20.862 33.440 1.00 27.91 97 ALA A O 1
ATOM 778 N N . ARG A 1 99 ? -0.570 19.921 31.637 1.00 26.00 98 ARG A N 1
ATOM 779 C CA . ARG A 1 99 ? 0.664 19.863 30.876 1.00 28.07 98 ARG A CA 1
ATOM 780 C C . ARG A 1 99 ? 1.189 21.240 30.549 1.00 26.99 98 ARG A C 1
ATOM 781 O O . ARG A 1 99 ? 2.373 21.507 30.802 1.00 25.77 98 ARG A O 1
ATOM 789 N N . TYR A 1 100 ? 0.340 22.137 30.037 1.00 26.06 99 TYR A N 1
ATOM 790 C CA . TYR A 1 100 ? 0.816 23.470 29.655 1.00 26.27 99 TYR A CA 1
ATOM 791 C C . TYR A 1 100 ? 1.319 24.226 30.873 1.00 25.83 99 TYR A C 1
ATOM 792 O O . TYR A 1 100 ? 2.346 24.914 30.798 1.00 22.88 99 TYR A O 1
ATOM 801 N N . ASP A 1 101 ? 0.591 24.105 31.987 1.00 26.47 100 ASP A N 1
ATOM 802 C CA . ASP A 1 101 ? 0.997 24.739 33.232 1.00 27.46 100 ASP A CA 1
ATOM 803 C C . ASP A 1 101 ? 2.397 24.233 33.647 1.00 27.46 100 ASP A C 1
ATOM 804 O O . ASP A 1 101 ? 3.238 25.024 34.029 1.00 28.11 100 ASP A O 1
ATOM 809 N N . ALA A 1 102 ? 2.626 22.926 33.562 1.00 28.19 101 ALA A N 1
ATOM 810 C CA . ALA A 1 102 ? 3.915 22.352 33.934 1.00 28.90 101 ALA A CA 1
ATOM 811 C C . ALA A 1 102 ? 5.021 22.846 33.004 1.00 29.14 101 ALA A C 1
ATOM 812 O O . ALA A 1 102 ? 6.132 23.085 33.464 1.00 27.02 101 ALA A O 1
ATOM 814 N N . TRP A 1 103 ? 4.713 23.027 31.718 1.00 25.91 102 TRP A N 1
ATOM 815 C CA . TRP A 1 103 ? 5.692 23.515 30.747 1.00 28.93 102 TRP A CA 1
ATOM 816 C C . TRP A 1 103 ? 5.886 25.041 30.749 1.00 29.21 102 TRP A C 1
ATOM 817 O O . TRP A 1 103 ? 6.784 25.571 30.067 1.00 28.98 102 TRP A O 1
ATOM 828 N N . HIS A 1 104 ? 5.056 25.743 31.516 1.00 26.62 103 HIS A N 1
ATOM 829 C CA . HIS A 1 104 ? 5.018 27.212 31.493 1.00 27.46 103 HIS A CA 1
ATOM 830 C C . HIS A 1 104 ? 4.678 27.770 30.113 1.00 24.91 103 HIS A C 1
ATOM 831 O O . HIS A 1 104 ? 5.173 28.817 29.712 1.00 26.25 103 HIS A O 1
ATOM 838 N N . THR A 1 105 ? 3.806 27.056 29.408 1.00 25.50 104 THR A N 1
ATOM 839 C CA . THR A 1 105 ? 3.343 27.450 28.107 1.00 23.84 104 THR A CA 1
ATOM 840 C C . THR A 1 105 ? 1.981 28.152 28.232 1.00 23.44 104 THR A C 1
ATOM 841 O O . THR A 1 105 ? 0.974 27.499 28.563 1.00 23.90 104 THR A O 1
ATOM 845 N N . PRO A 1 106 ? 1.926 29.460 27.942 1.00 24.72 105 PRO A N 1
ATOM 846 C CA . PRO A 1 106 ? 0.616 30.134 28.042 1.00 25.75 105 PRO A CA 1
ATOM 847 C C . PRO A 1 106 ? -0.411 29.658 27.008 1.00 25.53 105 PRO A C 1
ATOM 848 O O . PRO A 1 106 ? -0.056 29.213 25.903 1.00 27.00 105 PRO A O 1
ATOM 852 N N . TYR A 1 107 ? -1.683 29.782 27.373 1.00 25.84 106 TYR A N 1
ATOM 853 C CA . TYR A 1 107 ? -2.797 29.344 26.535 1.00 24.39 106 TYR A CA 1
ATOM 854 C C . TYR A 1 107 ? -3.960 30.318 26.582 1.00 26.00 106 TYR A C 1
ATOM 855 O O . TYR A 1 107 ? -4.308 30.842 27.640 1.00 25.83 106 TYR A O 1
ATOM 864 N N . SER A 1 108 ? -4.546 30.533 25.405 1.00 25.43 107 SER A N 1
ATOM 865 C CA . SER A 1 108 ? -5.837 31.149 25.243 1.00 24.79 107 SER A CA 1
ATOM 866 C C . SER A 1 108 ? -6.913 30.054 25.116 1.00 23.97 107 SER A C 1
ATOM 867 O O . SER A 1 108 ? -6.799 29.167 24.294 1.00 26.24 107 SER A O 1
ATOM 870 N N . ILE A 1 109 ? -7.946 30.116 25.936 1.00 23.70 108 ILE A N 1
ATOM 871 C CA . ILE A 1 109 ? -9.084 29.206 25.776 1.00 24.25 108 ILE A CA 1
ATOM 872 C C . ILE A 1 109 ? -10.282 29.959 25.224 1.00 24.43 108 ILE A C 1
ATOM 873 O O . ILE A 1 109 ? -10.745 30.924 25.821 1.00 23.39 108 ILE A O 1
ATOM 878 N N . ILE A 1 110 ? -10.778 29.486 24.090 1.00 25.95 109 ILE A N 1
ATOM 879 C CA . ILE A 1 110 ? -12.044 29.946 23.517 1.00 25.96 109 ILE A CA 1
ATOM 880 C C . ILE A 1 110 ? -13.050 28.820 23.753 1.00 24.00 109 ILE A C 1
ATOM 881 O O . ILE A 1 110 ? -12.871 27.696 23.233 1.00 22.99 109 ILE A O 1
ATOM 886 N N . THR A 1 111 ? -14.076 29.117 24.565 1.00 22.86 110 THR A N 1
ATOM 887 C CA . THR A 1 111 ? -15.103 28.139 24.898 1.00 25.51 110 THR A CA 1
ATOM 888 C C . THR A 1 111 ? -16.427 28.528 24.269 1.00 23.52 110 THR A C 1
ATOM 889 O O . THR A 1 111 ? -16.796 29.693 24.246 1.00 24.68 110 THR A O 1
ATOM 893 N N . LEU A 1 112 ? -17.151 27.527 23.779 1.00 26.61 111 LEU A N 1
ATOM 894 C CA . LEU A 1 112 ? -18.535 27.722 23.298 1.00 27.02 111 LEU A CA 1
ATOM 895 C C . LEU A 1 112 ? -19.483 28.061 24.455 1.00 28.01 111 LEU A C 1
ATOM 896 O O . LEU A 1 112 ? -20.542 28.683 24.259 1.00 30.86 111 LEU A O 1
ATOM 901 N N . GLY A 1 113 ? -19.110 27.659 25.668 1.00 23.05 112 GLY A N 1
ATOM 902 C CA . GLY A 1 113 ? -19.936 27.919 26.827 1.00 25.45 112 GLY A CA 1
ATOM 903 C C . GLY A 1 113 ? -19.708 29.260 27.457 1.00 25.15 112 GLY A C 1
ATOM 904 O O . GLY A 1 113 ? -19.246 30.202 26.818 1.00 23.51 112 GLY A O 1
ATOM 905 N N . ASP A 1 114 ? -20.018 29.315 28.734 1.00 28.04 113 ASP A N 1
ATOM 906 C CA . ASP A 1 114 ? -19.911 30.522 29.536 1.00 29.08 113 ASP A CA 1
ATOM 907 C C . ASP A 1 114 ? -18.601 30.540 30.320 1.00 24.51 113 ASP A C 1
ATOM 908 O O . ASP A 1 114 ? -17.801 29.593 30.270 1.00 25.55 113 ASP A O 1
ATOM 913 N N . VAL A 1 115 ? -18.382 31.629 31.036 1.00 24.53 114 VAL A N 1
ATOM 914 C CA . VAL A 1 115 ? -17.185 31.804 31.884 1.00 24.99 114 VAL A CA 1
ATOM 915 C C . VAL A 1 115 ? -17.227 30.803 33.051 1.00 24.77 114 VAL A C 1
ATOM 916 O O . VAL A 1 115 ? -18.242 30.617 33.649 1.00 23.14 114 VAL A O 1
ATOM 920 N N . THR A 1 116 ? -16.101 30.152 33.316 1.00 22.38 115 THR A N 1
ATOM 921 C CA . THR A 1 116 ? -15.986 29.151 34.346 1.00 21.52 115 THR A CA 1
ATOM 922 C C . THR A 1 116 ? -14.669 29.362 35.040 1.00 21.88 115 THR A C 1
ATOM 923 O O . THR A 1 116 ? -13.784 30.091 34.529 1.00 22.25 115 THR A O 1
ATOM 927 N N . GLU A 1 117 ? -14.494 28.692 36.173 1.00 19.85 116 GLU A N 1
ATOM 928 C CA . GLU A 1 117 ? -13.213 28.696 36.874 1.00 21.41 116 GLU A CA 1
ATOM 929 C C . GLU A 1 117 ? -12.086 28.164 35.995 1.00 21.95 116 GLU A C 1
ATOM 930 O O . GLU A 1 117 ? -10.978 28.714 35.993 1.00 21.36 116 GLU A O 1
ATOM 936 N N . THR A 1 118 ? -12.347 27.095 35.241 1.00 20.80 117 THR A N 1
ATOM 937 C CA . THR A 1 118 ? -11.334 26.521 34.387 1.00 22.01 117 THR A CA 1
ATOM 938 C C . THR A 1 118 ? -10.938 27.543 33.282 1.00 24.04 117 THR A C 1
ATOM 939 O O . THR A 1 118 ? -9.757 27.717 32.961 1.00 23.49 117 THR A O 1
ATOM 943 N N . LEU A 1 119 ? -11.928 28.219 32.709 1.00 24.97 118 LEU A N 1
ATOM 944 C CA . LEU A 1 119 ? -11.682 29.205 31.677 1.00 23.22 118 LEU A CA 1
ATOM 945 C C . LEU A 1 119 ? -10.769 30.292 32.195 1.00 25.51 118 LEU A C 1
ATOM 946 O O . LEU A 1 119 ? -9.879 30.751 31.485 1.00 25.80 118 LEU A O 1
ATOM 951 N N . GLU A 1 120 ? -11.001 30.707 33.442 1.00 26.29 119 GLU A N 1
ATOM 952 C CA . GLU A 1 120 ? -10.200 31.737 34.092 1.00 27.77 119 GLU A CA 1
ATOM 953 C C . GLU A 1 120 ? -8.733 31.389 34.304 1.00 26.90 119 GLU A C 1
ATOM 954 O O . GLU A 1 120 ? -7.949 32.284 34.625 1.00 25.68 119 GLU A O 1
ATOM 960 N N . ARG A 1 121 ? -8.347 30.133 34.112 1.00 26.13 120 ARG A N 1
ATOM 961 C CA . ARG A 1 121 ? -6.930 29.764 34.126 1.00 27.37 120 ARG A CA 1
ATOM 962 C C . ARG A 1 121 ? -6.150 30.289 32.912 1.00 27.04 120 ARG A C 1
ATOM 963 O O . ARG A 1 121 ? -4.921 30.390 32.962 1.00 27.46 120 ARG A O 1
ATOM 971 N N . SER A 1 122 ? -6.861 30.574 31.827 1.00 26.64 121 SER A N 1
ATOM 972 C CA . SER A 1 122 ? -6.289 31.157 30.621 1.00 25.56 121 SER A CA 1
ATOM 973 C C . SER A 1 122 ? -5.969 32.636 30.800 1.00 28.92 121 SER A C 1
ATOM 974 O O . SER A 1 122 ? -6.777 33.414 31.297 1.00 25.96 121 SER A O 1
ATOM 977 N N . ILE A 1 123 ? -4.767 32.998 30.364 1.00 30.17 122 ILE A N 1
ATOM 978 C CA . ILE A 1 123 ? -4.330 34.381 30.308 1.00 30.55 122 ILE A CA 1
ATOM 979 C C . ILE A 1 123 ? -5.130 35.218 29.277 1.00 29.81 122 ILE A C 1
ATOM 980 O O . ILE A 1 123 ? -5.209 36.419 29.415 1.00 27.31 122 ILE A O 1
ATOM 985 N N . ALA A 1 124 ? -5.738 34.585 28.271 1.00 27.44 123 ALA A N 1
ATOM 986 C CA . ALA A 1 124 ? -6.561 35.277 27.260 1.00 28.37 123 ALA A CA 1
ATOM 987 C C . ALA A 1 124 ? -7.804 34.433 26.943 1.00 25.66 123 ALA A C 1
ATOM 988 O O . ALA A 1 124 ? -7.856 33.736 25.906 1.00 26.92 123 ALA A O 1
ATOM 990 N N . PRO A 1 125 ? -8.806 34.455 27.854 1.00 27.47 124 PRO A N 1
ATOM 991 C CA . PRO A 1 125 ? -9.993 33.631 27.648 1.00 29.22 124 PRO A CA 1
ATOM 992 C C . PRO A 1 125 ? -11.044 34.318 26.769 1.00 28.94 124 PRO A C 1
ATOM 993 O O . PRO A 1 125 ? -11.077 35.537 26.642 1.00 25.93 124 PRO A O 1
ATOM 997 N N . LEU A 1 126 ? -11.915 33.519 26.180 1.00 27.00 125 LEU A N 1
ATOM 998 C CA . LEU A 1 126 ? -13.108 34.065 25.539 1.00 26.34 125 LEU A CA 1
ATOM 999 C C . LEU A 1 126 ? -14.259 33.069 25.677 1.00 24.96 125 LEU A C 1
ATOM 1000 O O . LEU A 1 126 ? -14.154 31.927 25.203 1.00 24.46 125 LEU A O 1
ATOM 1005 N N . ALA A 1 127 ? -15.344 33.525 26.277 1.00 24.38 126 ALA A N 1
ATOM 1006 C CA . ALA A 1 127 ? -16.564 32.739 26.454 1.00 26.94 126 ALA A CA 1
ATOM 1007 C C . ALA A 1 127 ? -17.515 33.176 25.338 1.00 25.05 126 ALA A C 1
ATOM 1008 O O . ALA A 1 127 ? -17.915 34.331 25.275 1.00 26.40 126 ALA A O 1
ATOM 1010 N N . LEU A 1 128 ? -17.816 32.269 24.420 1.00 25.76 127 LEU A N 1
ATOM 1011 C CA . LEU A 1 128 ? -18.703 32.582 23.295 1.00 26.80 127 LEU A CA 1
ATOM 1012 C C . LEU A 1 128 ? -20.187 32.517 23.667 1.00 25.63 127 LEU A C 1
ATOM 1013 O O . LEU A 1 128 ? -20.998 33.145 22.994 1.00 26.29 127 LEU A O 1
ATOM 1018 N N . LYS A 1 129 ? -20.541 31.771 24.719 1.00 24.36 128 LYS A N 1
ATOM 1019 C CA . LYS A 1 129 ? -21.958 31.626 25.165 1.00 27.04 128 LYS A CA 1
ATOM 1020 C C . LYS A 1 129 ? -22.878 31.298 23.982 1.00 27.30 128 LYS A C 1
ATOM 1021 O O . LYS A 1 129 ? -23.828 32.008 23.693 1.00 26.51 128 LYS A O 1
ATOM 1027 N N . PHE A 1 130 ? -22.531 30.254 23.242 1.00 26.07 129 PHE A N 1
ATOM 1028 C CA . PHE A 1 130 ? -23.148 29.993 21.940 1.00 25.20 129 PHE A CA 1
ATOM 1029 C C . PHE A 1 130 ? -23.287 28.488 21.867 1.00 24.30 129 PHE A C 1
ATOM 1030 O O . PHE A 1 130 ? -22.825 27.857 20.939 1.00 25.98 129 PHE A O 1
ATOM 1038 N N . ASP A 1 131 ? -23.922 27.911 22.872 1.00 24.69 130 ASP A N 1
ATOM 1039 C CA . ASP A 1 131 ? -23.970 26.449 22.954 1.00 25.54 130 ASP A CA 1
ATOM 1040 C C . ASP A 1 131 ? -25.376 25.900 22.908 1.00 24.51 130 ASP A C 1
ATOM 1041 O O . ASP A 1 131 ? -25.599 24.715 23.168 1.00 21.82 130 ASP A O 1
ATOM 1046 N N . LYS A 1 132 ? -26.314 26.757 22.505 1.00 26.45 131 LYS A N 1
ATOM 1047 C CA . LYS A 1 132 ? -27.693 26.371 22.271 1.00 26.64 131 LYS A CA 1
ATOM 1048 C C . LYS A 1 132 ? -28.139 26.822 20.869 1.00 25.12 131 LYS A C 1
ATOM 1049 O O . LYS A 1 132 ? -27.617 27.790 20.325 1.00 25.68 131 LYS A O 1
ATOM 1055 N N . GLY A 1 133 ? -29.082 26.083 20.309 1.00 24.07 132 GLY A N 1
ATOM 1056 C CA . GLY A 1 133 ? -29.566 26.294 18.951 1.00 23.50 132 GLY A CA 1
ATOM 1057 C C . GLY A 1 133 ? -30.225 27.661 18.769 1.00 24.83 132 GLY A C 1
ATOM 1058 O O . GLY A 1 133 ? -30.687 28.283 19.723 1.00 25.39 132 GLY A O 1
ATOM 1059 N N . LEU A 1 134 ? -30.264 28.116 17.531 1.00 25.12 133 LEU A N 1
ATOM 1060 C CA . LEU A 1 134 ? -30.852 29.393 17.183 1.00 24.96 133 LEU A CA 1
ATOM 1061 C C . LEU A 1 134 ? -32.333 29.368 16.782 1.00 25.09 133 LEU A C 1
ATOM 1062 O O . LEU A 1 134 ? -32.927 30.427 16.611 1.00 26.73 133 LEU A O 1
ATOM 1067 N N . LEU A 1 135 ? -32.927 28.192 16.653 1.00 24.94 134 LEU A N 1
ATOM 1068 C CA . LEU A 1 135 ? -34.329 28.032 16.226 1.00 26.07 134 LEU A CA 1
ATOM 1069 C C . LEU A 1 135 ? -35.134 27.415 17.345 1.00 28.85 134 LEU A C 1
ATOM 1070 O O . LEU A 1 135 ? -34.973 26.226 17.656 1.00 31.26 134 LEU A O 1
ATOM 1075 N N . PRO A 1 136 ? -35.942 28.246 18.019 1.00 29.61 135 PRO A N 1
ATOM 1076 C CA . PRO A 1 136 ? -36.692 27.764 19.181 1.00 31.90 135 PRO A CA 1
ATOM 1077 C C . PRO A 1 136 ? -37.863 26.885 18.767 1.00 35.37 135 PRO A C 1
ATOM 1078 O O . PRO A 1 136 ? -38.410 27.037 17.682 1.00 34.05 135 PRO A O 1
ATOM 1082 N N . ALA A 1 137 ? -38.187 25.923 19.625 1.00 40.01 136 ALA A N 1
ATOM 1083 C CA . ALA A 1 137 ? -39.315 25.030 19.380 1.00 42.51 136 ALA A CA 1
ATOM 1084 C C . ALA A 1 137 ? -40.332 25.136 20.481 1.00 44.53 136 ALA A C 1
ATOM 1085 O O . ALA A 1 137 ? -40.098 25.683 21.580 1.00 43.71 136 ALA A O 1
ATOM 1087 N N . GLU A 1 138 ? -41.496 24.643 20.107 1.00 47.93 137 GLU A N 1
ATOM 1088 C CA . GLU A 1 138 ? -42.611 24.308 20.981 1.00 50.14 137 GLU A CA 1
ATOM 1089 C C . GLU A 1 138 ? -42.261 23.997 22.459 1.00 49.92 137 GLU A C 1
ATOM 1090 O O . GLU A 1 138 ? -42.654 24.743 23.371 1.00 49.42 137 GLU A O 1
ATOM 1096 N N . ASP A 1 139 ? -41.496 22.938 22.696 1.00 49.38 138 ASP A N 1
ATOM 1097 C CA . ASP A 1 139 ? -41.244 22.474 24.081 1.00 47.06 138 ASP A CA 1
ATOM 1098 C C . ASP A 1 139 ? -40.207 23.253 24.927 1.00 45.39 138 ASP A C 1
ATOM 1099 O O . ASP A 1 139 ? -39.940 22.869 26.081 1.00 44.59 138 ASP A O 1
ATOM 1104 N N . GLY A 1 140 ? -39.626 24.329 24.390 1.00 42.87 139 GLY A N 1
ATOM 1105 C CA . GLY A 1 140 ? -38.514 25.011 25.074 1.00 41.95 139 GLY A CA 1
ATOM 1106 C C . GLY A 1 140 ? -37.143 24.546 24.571 1.00 40.80 139 GLY A C 1
ATOM 1107 O O . GLY A 1 140 ? -36.101 25.046 25.017 1.00 40.47 139 GLY A O 1
ATOM 1108 N N . SER A 1 141 ? -37.143 23.606 23.623 1.00 36.75 140 SER A N 1
ATOM 1109 C CA . SER A 1 141 ? -35.915 23.106 23.029 1.00 36.05 140 SER A CA 1
ATOM 1110 C C . SER A 1 141 ? -35.497 24.043 21.895 1.00 33.60 140 SER A C 1
ATOM 1111 O O . SER A 1 141 ? -36.311 24.777 21.339 1.00 32.98 140 SER A O 1
ATOM 1114 N N . ARG A 1 142 ? -34.222 23.994 21.562 1.00 32.31 141 ARG A N 1
ATOM 1115 C CA . ARG A 1 142 ? -33.683 24.774 20.476 1.00 27.63 141 ARG A CA 1
ATOM 1116 C C . ARG A 1 142 ? -32.752 23.908 19.637 1.00 28.97 141 ARG A C 1
ATOM 1117 O O . ARG A 1 142 ? -32.030 23.062 20.168 1.00 27.13 141 ARG A O 1
ATOM 1125 N N . HIS A 1 143 ? -32.722 24.182 18.340 1.00 28.66 142 HIS A N 1
ATOM 1126 C CA . HIS A 1 143 ? -31.847 23.467 17.401 1.00 29.60 142 HIS A CA 1
ATOM 1127 C C . HIS A 1 143 ? -31.308 24.430 16.340 1.00 25.75 142 HIS A C 1
ATOM 1128 O O . HIS A 1 143 ? -31.713 25.582 16.285 1.00 24.70 142 HIS A O 1
ATOM 1135 N N . GLY A 1 144 ? -30.372 23.971 15.526 1.00 24.61 143 GLY A N 1
ATOM 1136 C CA . GLY A 1 144 ? -29.706 24.842 14.565 1.00 24.85 143 GLY A CA 1
ATOM 1137 C C . GLY A 1 144 ? -28.625 25.658 15.237 1.00 24.89 143 GLY A C 1
ATOM 1138 O O . GLY A 1 144 ? -28.794 26.871 15.545 1.00 25.46 143 GLY A O 1
ATOM 1139 N N . LEU A 1 145 ? -27.489 25.019 15.452 1.00 22.94 144 LEU A N 1
ATOM 1140 C CA . LEU A 1 145 ? -26.383 25.666 16.115 1.00 22.16 144 LEU A CA 1
ATOM 1141 C C . LEU A 1 145 ? -25.107 25.650 15.247 1.00 22.59 144 LEU A C 1
ATOM 1142 O O . LEU A 1 145 ? -24.418 24.639 15.204 1.00 23.08 144 LEU A O 1
ATOM 1147 N N . PRO A 1 146 ? -24.802 26.756 14.575 1.00 22.28 145 PRO A N 1
ATOM 1148 C CA . PRO A 1 146 ? -23.601 26.860 13.728 1.00 22.70 145 PRO A CA 1
ATOM 1149 C C . PRO A 1 146 ? -22.343 27.141 14.542 1.00 24.00 145 PRO A C 1
ATOM 1150 O O . PRO A 1 146 ? -21.629 28.127 14.323 1.00 24.34 145 PRO A O 1
ATOM 1154 N N . SER A 1 147 ? -22.092 26.242 15.500 1.00 26.55 146 SER A N 1
ATOM 1155 C CA . SER A 1 147 ? -20.983 26.342 16.437 1.00 24.02 146 SER A CA 1
ATOM 1156 C C . SER A 1 147 ? -19.632 26.185 15.732 1.00 23.98 146 SER A C 1
ATOM 1157 O O . SER A 1 147 ? -18.751 27.005 15.928 1.00 22.81 146 SER A O 1
ATOM 1160 N N . LEU A 1 148 ? -19.444 25.177 14.880 1.00 21.67 147 LEU A N 1
ATOM 1161 C CA . LEU A 1 148 ? -18.176 25.120 14.152 1.00 25.36 147 LEU A CA 1
ATOM 1162 C C . LEU A 1 148 ? -18.017 26.332 13.246 1.00 23.05 147 LEU A C 1
ATOM 1163 O O . LEU A 1 148 ? -16.919 26.842 13.130 1.00 25.24 147 LEU A O 1
ATOM 1168 N N . ALA A 1 149 ? -19.095 26.796 12.617 1.00 23.92 148 ALA A N 1
ATOM 1169 C CA . ALA A 1 149 ? -19.015 27.983 11.753 1.00 23.36 148 ALA A CA 1
ATOM 1170 C C . ALA A 1 149 ? -18.469 29.197 12.502 1.00 24.78 148 ALA A C 1
ATOM 1171 O O . ALA A 1 149 ? -17.636 29.948 11.970 1.00 22.14 148 ALA A O 1
ATOM 1173 N N . LEU A 1 150 ? -18.946 29.399 13.740 1.00 23.78 149 LEU A N 1
ATOM 1174 C CA . LEU A 1 150 ? -18.458 30.486 14.575 1.00 23.82 149 LEU A CA 1
ATOM 1175 C C . LEU A 1 150 ? -16.961 30.356 14.893 1.00 23.34 149 LEU A C 1
ATOM 1176 O O . LEU A 1 150 ? -16.207 31.328 14.809 1.00 24.62 149 LEU A O 1
ATOM 1181 N N . GLY A 1 151 ? -16.536 29.144 15.234 1.00 25.81 150 GLY A N 1
ATOM 1182 C CA . GLY A 1 151 ? -15.135 28.919 15.560 1.00 25.17 150 GLY A CA 1
ATOM 1183 C C . GLY A 1 151 ? -14.254 29.132 14.346 1.00 25.27 150 GLY A C 1
ATOM 1184 O O . GLY A 1 151 ? -13.186 29.721 14.455 1.00 23.23 150 GLY A O 1
ATOM 1185 N N . ALA A 1 152 ? -14.694 28.624 13.182 1.00 25.09 151 ALA A N 1
ATOM 1186 C CA . ALA A 1 152 ? -13.938 28.770 11.945 1.00 23.90 151 ALA A CA 1
ATOM 1187 C C . ALA A 1 152 ? -13.804 30.258 11.546 1.00 22.45 151 ALA A C 1
ATOM 1188 O O . ALA A 1 152 ? -12.743 30.710 11.112 1.00 24.23 151 ALA A O 1
ATOM 1190 N N . PHE A 1 153 ? -14.888 31.008 11.685 1.00 22.74 152 PHE A N 1
ATOM 1191 C CA . PHE A 1 153 ? -14.868 32.431 11.435 1.00 23.56 152 PHE A CA 1
ATOM 1192 C C . PHE A 1 153 ? -13.844 33.115 12.318 1.00 23.98 152 PHE A C 1
ATOM 1193 O O . PHE A 1 153 ? -13.053 33.933 11.834 1.00 24.48 152 PHE A O 1
ATOM 1201 N N . LEU A 1 154 ? -13.853 32.772 13.603 1.00 23.67 153 LEU A N 1
ATOM 1202 C CA . LEU A 1 154 ? -12.921 33.363 14.569 1.00 23.89 153 LEU A CA 1
ATOM 1203 C C . LEU A 1 154 ? -11.481 32.976 14.273 1.00 24.72 153 LEU A C 1
ATOM 1204 O O . LEU A 1 154 ? -10.623 33.820 14.332 1.00 24.73 153 LEU A O 1
ATOM 1209 N N . LEU A 1 155 ? -11.221 31.713 13.918 1.00 24.76 154 LEU A N 1
ATOM 1210 C CA . LEU A 1 155 ? -9.876 31.302 13.502 1.00 24.38 154 LEU A CA 1
ATOM 1211 C C . LEU A 1 155 ? -9.409 32.034 12.221 1.00 25.83 154 LEU A C 1
ATOM 1212 O O . LEU A 1 155 ? -8.227 32.427 12.114 1.00 25.18 154 LEU A O 1
ATOM 1217 N N . THR A 1 156 ? -10.318 32.295 11.283 1.00 24.71 155 THR A N 1
ATOM 1218 C CA . THR A 1 156 ? -9.952 33.079 10.107 1.00 24.28 155 THR A CA 1
ATOM 1219 C C . THR A 1 156 ? -9.501 34.503 10.536 1.00 24.86 155 THR A C 1
ATOM 1220 O O . THR A 1 156 ? -8.499 35.057 10.054 1.00 27.90 155 THR A O 1
ATOM 1224 N N . HIS A 1 157 ? -10.260 35.097 11.433 1.00 25.14 156 HIS A N 1
ATOM 1225 C CA . HIS A 1 157 ? -9.912 36.398 11.948 1.00 24.63 156 HIS A CA 1
ATOM 1226 C C . HIS A 1 157 ? -8.533 36.392 12.623 1.00 22.92 156 HIS A C 1
ATOM 1227 O O . HIS A 1 157 ? -7.639 37.215 12.321 1.00 23.72 156 HIS A O 1
ATOM 1234 N N . ILE A 1 158 ? -8.353 35.455 13.547 1.00 23.23 157 ILE A N 1
ATOM 1235 C CA . ILE A 1 158 ? -7.070 35.309 14.237 1.00 24.43 157 ILE A CA 1
ATOM 1236 C C . ILE A 1 158 ? -5.910 35.087 13.262 1.00 25.73 157 ILE A C 1
ATOM 1237 O O . ILE A 1 158 ? -4.874 35.766 13.363 1.00 25.88 157 ILE A O 1
ATOM 1242 N N . LEU A 1 159 ? -6.034 34.130 12.341 1.00 24.24 158 LEU A N 1
ATOM 1243 C CA . LEU A 1 159 ? -4.966 33.903 11.371 1.00 24.14 158 LEU A CA 1
ATOM 1244 C C . LEU A 1 159 ? -4.634 35.173 10.535 1.00 23.87 158 LEU A C 1
ATOM 1245 O O . LEU A 1 159 ? -3.478 35.516 10.297 1.00 25.24 158 LEU A O 1
ATOM 1250 N N . THR A 1 160 ? -5.658 35.857 10.077 1.00 24.41 159 THR A N 1
ATOM 1251 C CA . THR A 1 160 ? -5.510 37.054 9.252 1.00 28.02 159 THR A CA 1
ATOM 1252 C C . THR A 1 160 ? -4.863 38.183 10.032 1.00 29.00 159 THR A C 1
ATOM 1253 O O . THR A 1 160 ? -3.991 38.879 9.520 1.00 29.29 159 THR A O 1
ATOM 1257 N N . GLN A 1 161 ? -5.267 38.347 11.284 1.00 28.74 160 GLN A N 1
ATOM 1258 C CA . GLN A 1 161 ? -4.687 39.370 12.140 1.00 31.18 160 GLN A CA 1
ATOM 1259 C C . GLN A 1 161 ? -3.221 39.062 12.464 1.00 29.02 160 GLN A C 1
ATOM 1260 O O . GLN A 1 161 ? -2.378 39.951 12.405 1.00 31.43 160 GLN A O 1
ATOM 1266 N N . LEU A 1 162 ? -2.898 37.805 12.761 1.00 27.39 161 LEU A N 1
ATOM 1267 C CA . LEU A 1 162 ? -1.513 37.405 12.998 1.00 29.31 161 LEU A CA 1
ATOM 1268 C C . LEU A 1 162 ? -0.632 37.627 11.796 1.00 30.49 161 LEU A C 1
ATOM 1269 O O . LEU A 1 162 ? 0.480 38.124 11.930 1.00 29.99 161 LEU A O 1
ATOM 1274 N N . GLN A 1 163 ? -1.127 37.281 10.622 1.00 30.16 162 GLN A N 1
ATOM 1275 C CA . GLN A 1 163 ? -0.362 37.424 9.380 1.00 30.32 162 GLN A CA 1
ATOM 1276 C C . GLN A 1 163 ? -0.140 38.891 9.027 1.00 32.25 162 GLN A C 1
ATOM 1277 O O . GLN A 1 163 ? 0.930 39.269 8.488 1.00 31.12 162 GLN A O 1
ATOM 1283 N N . GLU A 1 164 ? -1.145 39.706 9.317 1.00 31.03 163 GLU A N 1
ATOM 1284 C CA . GLU A 1 164 ? -1.048 41.138 9.115 1.00 34.78 163 GLU A CA 1
ATOM 1285 C C . GLU A 1 164 ? 0.064 41.729 9.995 1.00 33.80 163 GLU A C 1
ATOM 1286 O O . GLU A 1 164 ? 0.888 42.523 9.512 1.00 31.90 163 GLU A O 1
ATOM 1308 N N . THR A 1 166 ? 2.697 40.006 11.407 1.00 39.94 165 THR A N 1
ATOM 1309 C CA . THR A 1 166 ? 3.940 39.436 10.812 1.00 39.28 165 THR A CA 1
ATOM 1310 C C . THR A 1 166 ? 4.483 40.160 9.596 1.00 41.40 165 THR A C 1
ATOM 1311 O O . THR A 1 166 ? 5.687 40.403 9.480 1.00 42.53 165 THR A O 1
ATOM 1315 N N . GLU A 1 167 ? 3.613 40.480 8.650 1.00 40.42 166 GLU A N 1
ATOM 1316 C CA . GLU A 1 167 ? 4.047 41.249 7.489 1.00 45.11 166 GLU A CA 1
ATOM 1317 C C . GLU A 1 167 ? 4.584 42.629 7.875 1.00 46.70 166 GLU A C 1
ATOM 1318 O O . GLU A 1 167 ? 5.546 43.127 7.274 1.00 46.00 166 GLU A O 1
ATOM 1324 N N . GLU A 1 168 ? 3.951 43.242 8.877 1.00 49.65 167 GLU A N 1
ATOM 1325 C CA . GLU A 1 168 ? 4.384 44.540 9.408 1.00 52.06 167 GLU A CA 1
ATOM 1326 C C . GLU A 1 168 ? 5.812 44.508 10.002 1.00 52.55 167 GLU A C 1
ATOM 1327 O O . GLU A 1 168 ? 6.463 45.550 10.086 1.00 51.23 167 GLU A O 1
ATOM 1333 N N . TRP A 1 169 ? 6.292 43.315 10.375 1.00 51.14 168 TRP A N 1
ATOM 1334 C CA . TRP A 1 169 ? 7.649 43.134 10.938 1.00 50.00 168 TRP A CA 1
ATOM 1335 C C . TRP A 1 169 ? 8.785 43.111 9.907 1.00 50.14 168 TRP A C 1
ATOM 1336 O O . TRP A 1 169 ? 8.633 42.545 8.823 1.00 52.42 168 TRP A O 1
ATOM 1347 N N . GLY B 1 1 ? -10.653 47.659 13.912 1.00 41.33 0 GLY B N 1
ATOM 1348 C CA . GLY B 1 1 ? -12.017 47.132 13.682 1.00 37.36 0 GLY B CA 1
ATOM 1349 C C . GLY B 1 1 ? -12.057 46.079 12.581 1.00 36.47 0 GLY B C 1
ATOM 1350 O O . GLY B 1 1 ? -13.082 45.945 11.879 1.00 35.98 0 GLY B O 1
ATOM 1367 N N . LEU B 1 3 ? -12.233 42.960 12.971 1.00 28.92 2 LEU B N 1
ATOM 1368 C CA . LEU B 1 3 ? -13.256 41.948 13.314 1.00 29.06 2 LEU B CA 1
ATOM 1369 C C . LEU B 1 3 ? -14.594 42.332 12.706 1.00 25.37 2 LEU B C 1
ATOM 1370 O O . LEU B 1 3 ? -15.221 41.536 12.024 1.00 26.91 2 LEU B O 1
ATOM 1375 N N . LYS B 1 4 ? -15.008 43.571 12.925 1.00 26.69 3 LYS B N 1
ATOM 1376 C CA . LYS B 1 4 ? -16.279 44.054 12.377 1.00 26.74 3 LYS B CA 1
ATOM 1377 C C . LYS B 1 4 ? -16.264 44.037 10.852 1.00 24.44 3 LYS B C 1
ATOM 1378 O O . LYS B 1 4 ? -17.251 43.678 10.224 1.00 23.90 3 LYS B O 1
ATOM 1381 N N . ILE B 1 5 ? -15.148 44.395 10.241 1.00 25.33 4 ILE B N 1
ATOM 1382 C CA . ILE B 1 5 ? -15.104 44.386 8.762 1.00 25.73 4 ILE B CA 1
ATOM 1383 C C . ILE B 1 5 ? -15.262 42.971 8.226 1.00 23.13 4 ILE B C 1
ATOM 1384 O O . ILE B 1 5 ? -16.084 42.723 7.341 1.00 23.40 4 ILE B O 1
ATOM 1389 N N . LEU B 1 6 ? -14.528 42.019 8.788 1.00 25.97 5 LEU B N 1
ATOM 1390 C CA . LEU B 1 6 ? -14.651 40.636 8.324 1.00 25.49 5 LEU B CA 1
ATOM 1391 C C . LEU B 1 6 ? -16.065 40.084 8.548 1.00 24.90 5 LEU B C 1
ATOM 1392 O O . LEU B 1 6 ? -16.633 39.373 7.687 1.00 24.27 5 LEU B O 1
ATOM 1397 N N . ALA B 1 7 ? -16.636 40.420 9.707 1.00 24.59 6 ALA B N 1
ATOM 1398 C CA . ALA B 1 7 ? -17.991 39.992 10.048 1.00 23.97 6 ALA B CA 1
ATOM 1399 C C . ALA B 1 7 ? -18.971 40.522 9.011 1.00 24.79 6 ALA B C 1
ATOM 1400 O O . ALA B 1 7 ? -19.811 39.786 8.510 1.00 25.08 6 ALA B O 1
ATOM 1402 N N . THR B 1 8 ? -18.857 41.806 8.666 1.00 23.88 7 THR B N 1
ATOM 1403 C CA . THR B 1 8 ? -19.829 42.414 7.744 1.00 25.26 7 THR B CA 1
ATOM 1404 C C . THR B 1 8 ? -19.624 41.906 6.319 1.00 24.57 7 THR B C 1
ATOM 1405 O O . THR B 1 8 ? -20.607 41.713 5.584 1.00 23.56 7 THR B O 1
ATOM 1409 N N . GLN B 1 9 ? -18.366 41.675 5.930 1.00 23.74 8 GLN B N 1
ATOM 1410 C CA . GLN B 1 9 ? -18.082 41.067 4.608 1.00 22.68 8 GLN B CA 1
ATOM 1411 C C . GLN B 1 9 ? -18.713 39.657 4.533 1.00 23.60 8 GLN B C 1
ATOM 1412 O O . GLN B 1 9 ? -19.342 39.258 3.536 1.00 23.04 8 GLN B O 1
ATOM 1418 N N . PHE B 1 10 ? -18.515 38.876 5.597 1.00 24.56 9 PHE B N 1
ATOM 1419 C CA . PHE B 1 10 ? -19.037 37.509 5.637 1.00 25.50 9 PHE B CA 1
ATOM 1420 C C . PHE B 1 10 ? -20.571 37.522 5.574 1.00 26.81 9 PHE B C 1
ATOM 1421 O O . PHE B 1 10 ? -21.198 36.775 4.813 1.00 24.57 9 PHE B O 1
ATOM 1429 N N . ASN B 1 11 ? -21.176 38.423 6.339 1.00 27.21 10 ASN B N 1
ATOM 1430 C CA . ASN B 1 11 ? -22.607 38.541 6.327 1.00 25.24 10 ASN B CA 1
ATOM 1431 C C . ASN B 1 11 ? -23.161 38.930 4.956 1.00 26.80 10 ASN B C 1
ATOM 1432 O O . ASN B 1 11 ? -24.264 38.550 4.594 1.00 25.02 10 ASN B O 1
ATOM 1437 N N . GLY B 1 12 ? -22.412 39.734 4.203 1.00 24.07 11 GLY B N 1
ATOM 1438 C CA . GLY B 1 12 ? -22.818 40.079 2.836 1.00 24.31 11 GLY B CA 1
ATOM 1439 C C . GLY B 1 12 ? -23.035 38.828 2.010 1.00 23.77 11 GLY B C 1
ATOM 1440 O O . GLY B 1 12 ? -23.995 38.733 1.262 1.00 26.12 11 GLY B O 1
ATOM 1441 N N . LYS B 1 13 ? -22.151 37.850 2.174 1.00 26.36 12 LYS B N 1
ATOM 1442 C CA . LYS B 1 13 ? -22.306 36.564 1.495 1.00 26.38 12 LYS B CA 1
ATOM 1443 C C . LYS B 1 13 ? -23.500 35.770 2.047 1.00 24.82 12 LYS B C 1
ATOM 1444 O O . LYS B 1 13 ? -24.273 35.207 1.270 1.00 26.03 12 LYS B O 1
ATOM 1450 N N . LEU B 1 14 ? -23.651 35.710 3.368 1.00 25.16 13 LEU B N 1
ATOM 1451 C CA . LEU B 1 14 ? -24.845 35.075 3.981 1.00 25.51 13 LEU B CA 1
ATOM 1452 C C . LEU B 1 14 ? -26.153 35.638 3.404 1.00 28.13 13 LEU B C 1
ATOM 1453 O O . LEU B 1 14 ? -27.100 34.886 3.096 1.00 27.49 13 LEU B O 1
ATOM 1458 N N . GLN B 1 15 ? -26.217 36.961 3.248 1.00 28.55 14 GLN B N 1
ATOM 1459 C CA . GLN B 1 15 ? -27.400 37.625 2.677 1.00 29.42 14 GLN B CA 1
ATOM 1460 C C . GLN B 1 15 ? -27.676 37.245 1.214 1.00 31.38 14 GLN B C 1
ATOM 1461 O O . GLN B 1 15 ? -28.827 36.995 0.832 1.00 31.85 14 GLN B O 1
ATOM 1467 N N . THR B 1 16 ? -26.633 37.163 0.396 1.00 31.09 15 THR B N 1
ATOM 1468 C CA . THR B 1 16 ? -26.817 36.709 -0.989 1.00 32.62 15 THR B CA 1
ATOM 1469 C C . THR B 1 16 ? -27.178 35.207 -1.082 1.00 30.67 15 THR B C 1
ATOM 1470 O O . THR B 1 16 ? -27.932 34.802 -1.943 1.00 31.79 15 THR B O 1
ATOM 1474 N N . LEU B 1 17 ? -26.700 34.382 -0.166 1.00 34.03 16 LEU B N 1
ATOM 1475 C CA . LEU B 1 17 ? -27.122 32.978 -0.132 1.00 35.91 16 LEU B CA 1
ATOM 1476 C C . LEU B 1 17 ? -28.612 32.851 0.133 1.00 35.89 16 LEU B C 1
ATOM 1477 O O . LEU B 1 17 ? -29.259 31.966 -0.398 1.00 32.28 16 LEU B O 1
ATOM 1482 N N . THR B 1 18 ? -29.164 33.731 0.956 1.00 37.52 17 THR B N 1
ATOM 1483 C CA . THR B 1 18 ? -30.530 33.533 1.430 1.00 40.53 17 THR B CA 1
ATOM 1484 C C . THR B 1 18 ? -31.473 33.756 0.278 1.00 41.53 17 THR B C 1
ATOM 1485 O O . THR B 1 18 ? -32.569 33.228 0.284 1.00 44.29 17 THR B O 1
ATOM 1489 N N . LYS B 1 19 ? -31.019 34.500 -0.724 1.00 42.07 18 LYS B N 1
ATOM 1490 C CA . LYS B 1 19 ? -31.737 34.622 -1.979 1.00 43.18 18 LYS B CA 1
ATOM 1491 C C . LYS B 1 19 ? -31.587 33.408 -2.889 1.00 41.13 18 LYS B C 1
ATOM 1492 O O . LYS B 1 19 ? -32.200 33.369 -3.944 1.00 40.30 18 LYS B O 1
ATOM 1498 N N . GLN B 1 20 ? -30.773 32.425 -2.508 1.00 39.35 19 GLN B N 1
ATOM 1499 C CA . GLN B 1 20 ? -30.677 31.175 -3.265 1.00 39.63 19 GLN B CA 1
ATOM 1500 C C . GLN B 1 20 ? -31.337 30.054 -2.487 1.00 36.99 19 GLN B C 1
ATOM 1501 O O . GLN B 1 20 ? -30.921 28.897 -2.597 1.00 33.97 19 GLN B O 1
ATOM 1507 N N . GLU B 1 21 ? -32.364 30.401 -1.706 1.00 37.66 20 GLU B N 1
ATOM 1508 C CA . GLU B 1 21 ? -33.054 29.445 -0.845 1.00 40.49 20 GLU B CA 1
ATOM 1509 C C . GLU B 1 21 ? -33.549 28.247 -1.672 1.00 37.12 20 GLU B C 1
ATOM 1510 O O . GLU B 1 21 ? -33.466 27.114 -1.213 1.00 32.72 20 GLU B O 1
ATOM 1516 N N . ASP B 1 22 ? -34.034 28.513 -2.889 1.00 35.16 21 ASP B N 1
ATOM 1517 C CA . ASP B 1 22 ? -34.556 27.467 -3.763 1.00 35.37 21 ASP B CA 1
ATOM 1518 C C . ASP B 1 22 ? -33.500 26.433 -4.145 1.00 32.84 21 ASP B C 1
ATOM 1519 O O . ASP B 1 22 ? -33.774 25.230 -4.055 1.00 31.17 21 ASP B O 1
ATOM 1524 N N . GLU B 1 23 ? -32.303 26.875 -4.546 1.00 31.07 22 GLU B N 1
ATOM 1525 C CA . GLU B 1 23 ? -31.223 25.924 -4.874 1.00 32.57 22 GLU B CA 1
ATOM 1526 C C . GLU B 1 23 ? -30.785 25.094 -3.669 1.00 30.76 22 GLU B C 1
ATOM 1527 O O . GLU B 1 23 ? -30.442 23.904 -3.802 1.00 29.17 22 GLU B O 1
ATOM 1533 N N . LEU B 1 24 ? -30.771 25.718 -2.501 1.00 29.98 23 LEU B N 1
ATOM 1534 C CA . LEU B 1 24 ? -30.452 24.990 -1.287 1.00 30.40 23 LEU B CA 1
ATOM 1535 C C . LEU B 1 24 ? -31.534 23.994 -0.913 1.00 30.75 23 LEU B C 1
ATOM 1536 O O . LEU B 1 24 ? -31.216 22.922 -0.409 1.00 28.98 23 LEU B O 1
ATOM 1541 N N . PHE B 1 25 ? -32.808 24.359 -1.088 1.00 29.26 24 PHE B N 1
ATOM 1542 C CA . PHE B 1 25 ? -33.900 23.388 -0.945 1.00 32.70 24 PHE B CA 1
ATOM 1543 C C . PHE B 1 25 ? -33.724 22.203 -1.893 1.00 31.08 24 PHE B C 1
ATOM 1544 O O . PHE B 1 25 ? -34.041 21.091 -1.516 1.00 29.22 24 PHE B O 1
ATOM 1552 N N . ASP B 1 26 ? -33.258 22.442 -3.123 1.00 29.93 25 ASP B N 1
ATOM 1553 C CA . ASP B 1 26 ? -32.981 21.321 -4.060 1.00 29.14 25 ASP B CA 1
ATOM 1554 C C . ASP B 1 26 ? -31.931 20.348 -3.470 1.00 29.21 25 ASP B C 1
ATOM 1555 O O . ASP B 1 26 ? -32.047 19.133 -3.611 1.00 28.94 25 ASP B O 1
ATOM 1560 N N . VAL B 1 27 ? -30.910 20.893 -2.805 1.00 28.53 26 VAL B N 1
ATOM 1561 C CA . VAL B 1 27 ? -29.926 20.071 -2.109 1.00 27.81 26 VAL B CA 1
ATOM 1562 C C . VAL B 1 27 ? -30.605 19.228 -1.041 1.00 27.41 26 VAL B C 1
ATOM 1563 O O . VAL B 1 27 ? -30.484 17.994 -1.030 1.00 26.18 26 VAL B O 1
ATOM 1567 N N . VAL B 1 28 ? -31.330 19.899 -0.154 1.00 25.44 27 VAL B N 1
ATOM 1568 C CA . VAL B 1 28 ? -31.926 19.245 0.984 1.00 26.24 27 VAL B CA 1
ATOM 1569 C C . VAL B 1 28 ? -32.931 18.164 0.530 1.00 25.49 27 VAL B C 1
ATOM 1570 O O . VAL B 1 28 ? -32.956 17.070 1.068 1.00 25.97 27 VAL B O 1
ATOM 1574 N N . ARG B 1 29 ? -33.749 18.469 -0.465 1.00 27.39 28 ARG B N 1
ATOM 1575 C CA . ARG B 1 29 ? -34.727 17.500 -0.954 1.00 28.02 28 ARG B CA 1
ATOM 1576 C C . ARG B 1 29 ? -34.086 16.264 -1.549 1.00 26.67 28 ARG B C 1
ATOM 1577 O O . ARG B 1 29 ? -34.581 15.173 -1.333 1.00 25.57 28 ARG B O 1
ATOM 1585 N N . LEU B 1 30 ? -32.993 16.440 -2.288 1.00 28.19 29 LEU B N 1
ATOM 1586 C CA . LEU B 1 30 ? -32.255 15.316 -2.860 1.00 28.94 29 LEU B CA 1
ATOM 1587 C C . LEU B 1 30 ? -31.737 14.403 -1.776 1.00 27.90 29 LEU B C 1
ATOM 1588 O O . LEU B 1 30 ? -31.892 13.166 -1.850 1.00 25.68 29 LEU B O 1
ATOM 1593 N N . LEU B 1 31 ? -31.170 15.009 -0.733 1.00 27.36 30 LEU B N 1
ATOM 1594 C CA . LEU B 1 31 ? -30.642 14.251 0.385 1.00 26.29 30 LEU B CA 1
ATOM 1595 C C . LEU B 1 31 ? -31.748 13.552 1.167 1.00 25.82 30 LEU B C 1
ATOM 1596 O O . LEU B 1 31 ? -31.604 12.369 1.547 1.00 25.95 30 LEU B O 1
ATOM 1601 N N . ALA B 1 32 ? -32.858 14.248 1.368 1.00 25.95 31 ALA B N 1
ATOM 1602 C CA . ALA B 1 32 ? -33.971 13.720 2.134 1.00 23.81 31 ALA B CA 1
ATOM 1603 C C . ALA B 1 32 ? -34.547 12.461 1.491 1.00 24.80 31 ALA B C 1
ATOM 1604 O O . ALA B 1 32 ? -35.134 11.642 2.174 1.00 25.23 31 ALA B O 1
ATOM 1606 N N . GLN B 1 33 ? -34.402 12.328 0.180 1.00 23.17 32 GLN B N 1
ATOM 1607 C CA . GLN B 1 33 ? -34.878 11.147 -0.521 1.00 24.25 32 GLN B CA 1
ATOM 1608 C C . GLN B 1 33 ? -34.234 9.875 0.056 1.00 24.64 32 GLN B C 1
ATOM 1609 O O . GLN B 1 33 ? -34.917 8.865 0.171 1.00 27.00 32 GLN B O 1
ATOM 1615 N N . ALA B 1 34 ? -32.948 9.922 0.419 1.00 25.15 33 ALA B N 1
ATOM 1616 C CA . ALA B 1 34 ? -32.298 8.784 1.083 1.00 25.19 33 ALA B CA 1
ATOM 1617 C C . ALA B 1 34 ? -33.031 8.392 2.340 1.00 27.06 33 ALA B C 1
ATOM 1618 O O . ALA B 1 34 ? -33.261 7.212 2.565 1.00 28.32 33 ALA B O 1
ATOM 1620 N N . LEU B 1 35 ? -33.474 9.383 3.104 1.00 25.11 34 LEU B N 1
ATOM 1621 C CA . LEU B 1 3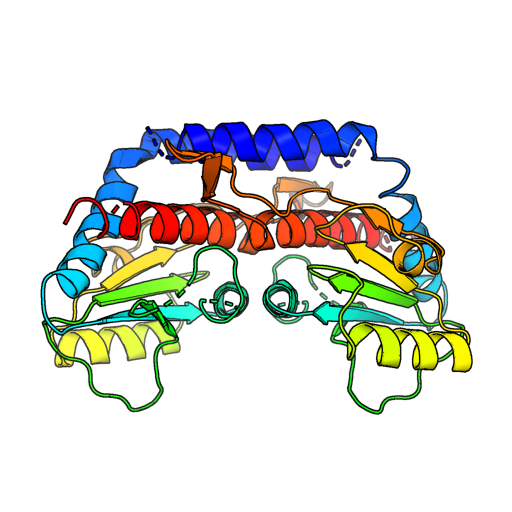5 ? -34.079 9.173 4.412 1.00 28.53 34 LEU B CA 1
ATOM 1622 C C . LEU B 1 35 ? -35.500 8.608 4.384 1.00 32.19 34 LEU B C 1
ATOM 1623 O O . LEU B 1 35 ? -35.962 8.071 5.372 1.00 28.08 34 LEU B O 1
ATOM 1628 N N . VAL B 1 36 ? -36.185 8.696 3.250 1.00 36.58 35 VAL B N 1
ATOM 1629 C CA . VAL B 1 36 ? -37.483 8.053 3.124 1.00 37.05 35 VAL B CA 1
ATOM 1630 C C . VAL B 1 36 ? -37.346 6.519 3.157 1.00 36.27 35 VAL B C 1
ATOM 1631 O O . VAL B 1 36 ? -38.169 5.859 3.734 1.00 37.45 35 VAL B O 1
ATOM 1635 N N . GLY B 1 37 ? -36.293 5.971 2.566 1.00 35.01 36 GLY B N 1
ATOM 1636 C CA . GLY B 1 37 ? -36.088 4.538 2.489 1.00 36.40 36 GLY B CA 1
ATOM 1637 C C . GLY B 1 37 ? -35.053 3.996 3.441 1.00 35.39 36 GLY B C 1
ATOM 1638 O O . GLY B 1 37 ? -34.956 4.464 4.565 1.00 36.62 36 GLY B O 1
ATOM 1639 N N . GLN B 1 38 ? -34.288 3.005 2.985 1.00 34.14 37 GLN B N 1
ATOM 1640 C CA . GLN B 1 38 ? -33.266 2.349 3.806 1.00 37.56 37 GLN B CA 1
ATOM 1641 C C . GLN B 1 38 ? -31.877 2.880 3.486 1.00 37.00 37 GLN B C 1
ATOM 1642 O O . GLN B 1 38 ? -30.875 2.406 4.052 1.00 37.95 37 GLN B O 1
ATOM 1648 N N . GLY B 1 39 ? -31.814 3.879 2.609 1.00 35.62 38 GLY B N 1
ATOM 1649 C CA . GLY B 1 39 ? -30.532 4.479 2.235 1.00 32.98 38 GLY B CA 1
ATOM 1650 C C . GLY B 1 39 ? -29.972 5.437 3.275 1.00 29.94 38 GLY B C 1
ATOM 1651 O O . GLY B 1 39 ? -30.621 5.796 4.281 1.00 28.83 38 GLY B O 1
ATOM 1652 N N . LYS B 1 40 ? -28.758 5.884 3.023 1.00 26.98 39 LYS B N 1
ATOM 1653 C CA . LYS B 1 40 ? -28.154 6.876 3.891 1.00 27.61 39 LYS B CA 1
ATOM 1654 C C . LYS B 1 40 ? -27.641 8.067 3.110 1.00 23.75 39 LYS B C 1
ATOM 1655 O O . LYS B 1 40 ? -27.434 7.982 1.902 1.00 22.33 39 LYS B O 1
ATOM 1661 N N . VAL B 1 41 ? -27.414 9.163 3.840 1.00 24.84 40 VAL B N 1
ATOM 1662 C CA . VAL B 1 41 ? -26.718 10.323 3.331 1.00 24.16 40 VAL B CA 1
ATOM 1663 C C . VAL B 1 41 ? -25.247 10.287 3.796 1.00 25.01 40 VAL B C 1
ATOM 1664 O O . VAL B 1 41 ? -24.948 10.168 5.000 1.00 24.02 40 VAL B O 1
ATOM 1668 N N . TYR B 1 42 ? -24.330 10.417 2.841 1.00 24.40 41 TYR B N 1
ATOM 1669 C CA . TYR B 1 42 ? -22.900 10.458 3.109 1.00 26.00 41 TYR B CA 1
ATOM 1670 C C . TYR B 1 42 ? -22.301 11.790 2.746 1.00 26.94 41 TYR B C 1
ATOM 1671 O O . TYR B 1 42 ? -22.524 12.309 1.643 1.00 30.44 41 TYR B O 1
ATOM 1680 N N . LEU B 1 43 ? -21.513 12.332 3.669 1.00 25.85 42 LEU B N 1
ATOM 1681 C CA . LEU B 1 43 ? -20.703 13.522 3.424 1.00 23.62 42 LEU B CA 1
ATOM 1682 C C . LEU B 1 43 ? -19.350 13.141 2.844 1.00 22.09 42 LEU B C 1
ATOM 1683 O O . LEU B 1 43 ? -18.596 12.403 3.461 1.00 22.96 42 LEU B O 1
ATOM 1688 N N . ASP B 1 44 ? -19.051 13.646 1.654 1.00 24.30 43 ASP B N 1
ATOM 1689 C CA . ASP B 1 44 ? -17.765 13.409 1.010 1.00 23.37 43 ASP B CA 1
ATOM 1690 C C . ASP B 1 44 ? -17.153 14.792 0.827 1.00 23.37 43 ASP B C 1
ATOM 1691 O O . ASP B 1 44 ? -17.565 15.563 -0.046 1.00 22.69 43 ASP B O 1
ATOM 1696 N N . ALA B 1 45 ? -16.176 15.119 1.676 1.00 24.58 44 ALA B N 1
ATOM 1697 C CA . ALA B 1 45 ? -15.644 16.481 1.773 1.00 23.09 44 ALA B CA 1
ATOM 1698 C C . ALA B 1 45 ? -14.197 16.505 1.340 1.00 24.42 44 ALA B C 1
ATOM 1699 O O . ALA B 1 45 ? -13.468 15.547 1.584 1.00 25.28 44 ALA B O 1
ATOM 1701 N N . TYR B 1 46 ? -13.800 17.579 0.648 1.00 23.34 45 TYR B N 1
ATOM 1702 C CA . TYR B 1 46 ? -12.491 17.684 0.093 1.00 23.77 45 TYR B CA 1
ATOM 1703 C C . TYR B 1 46 ? -11.677 18.859 0.637 1.00 24.12 45 TYR B C 1
ATOM 1704 O O . TYR B 1 46 ? -12.210 19.943 0.888 1.00 24.57 45 TYR B O 1
ATOM 1713 N N . GLY B 1 47 ? -10.367 18.637 0.761 1.00 25.40 46 GLY B N 1
ATOM 1714 C CA . GLY B 1 47 ? -9.438 19.682 1.166 1.00 21.90 46 GLY B CA 1
ATOM 1715 C C . GLY B 1 47 ? -9.800 20.201 2.534 1.00 21.70 46 GLY B C 1
ATOM 1716 O O . GLY B 1 47 ? -10.095 19.425 3.444 1.00 22.99 46 GLY B O 1
ATOM 1717 N N . GLU B 1 48 ? -9.836 21.522 2.665 1.00 23.73 47 GLU B N 1
ATOM 1718 C CA . GLU B 1 48 ? -10.185 22.166 3.909 1.00 23.35 47 GLU B CA 1
ATOM 1719 C C . GLU B 1 48 ? -11.542 21.698 4.472 1.00 26.11 47 GLU B C 1
ATOM 1720 O O . GLU B 1 48 ? -11.748 21.695 5.689 1.00 25.56 47 GLU B O 1
ATOM 1726 N N . PHE B 1 49 ? -12.464 21.298 3.577 1.00 24.89 48 PHE B N 1
ATOM 1727 C CA . PHE B 1 49 ? -13.799 20.844 3.980 1.00 21.40 48 PHE B CA 1
ATOM 1728 C C . PHE B 1 49 ? -13.829 19.506 4.691 1.00 21.66 48 PHE B C 1
ATOM 1729 O O . PHE B 1 49 ? -14.851 19.124 5.287 1.00 23.19 48 PHE B O 1
ATOM 1737 N N . GLU B 1 50 ? -12.713 18.791 4.704 1.00 23.47 49 GLU B N 1
ATOM 1738 C CA . GLU B 1 50 ? -12.613 17.682 5.668 1.00 25.36 49 GLU B CA 1
ATOM 1739 C C . GLU B 1 50 ? -12.880 18.165 7.124 1.00 24.37 49 GLU B C 1
ATOM 1740 O O . GLU B 1 50 ? -13.243 17.379 7.985 1.00 22.72 49 GLU B O 1
ATOM 1746 N N . GLY B 1 51 ? -12.735 19.468 7.365 1.00 24.70 50 GLY B N 1
ATOM 1747 C CA . GLY B 1 51 ? -13.066 20.045 8.666 1.00 24.55 50 GLY B CA 1
ATOM 1748 C C . GLY B 1 51 ? -14.542 19.913 9.041 1.00 22.99 50 GLY B C 1
ATOM 1749 O O . GLY B 1 51 ? -14.917 20.128 10.187 1.00 22.84 50 GLY B O 1
ATOM 1750 N N . LEU B 1 52 ? -15.388 19.553 8.076 1.00 23.71 51 LEU B N 1
ATOM 1751 C CA . LEU B 1 52 ? -16.799 19.365 8.327 1.00 23.80 51 LEU B CA 1
ATOM 1752 C C . LEU B 1 52 ? -17.103 18.045 9.003 1.00 25.20 51 LEU B C 1
ATOM 1753 O O . LEU B 1 52 ? -18.121 17.939 9.654 1.00 25.71 51 LEU B O 1
ATOM 1758 N N . TYR B 1 53 ? -16.235 17.041 8.842 1.00 24.24 52 TYR B N 1
ATOM 1759 C CA . TYR B 1 53 ? -16.531 15.698 9.356 1.00 26.47 52 TYR B CA 1
ATOM 1760 C C . TYR B 1 53 ? -16.893 15.662 10.861 1.00 25.84 52 TYR B C 1
ATOM 1761 O O . TYR B 1 53 ? -17.886 15.033 11.226 1.00 23.72 52 TYR B O 1
ATOM 1770 N N . PRO B 1 54 ? -16.121 16.356 11.722 1.00 24.47 53 PRO B N 1
ATOM 1771 C CA . PRO B 1 54 ? -16.481 16.359 13.164 1.00 25.66 53 PRO B CA 1
ATOM 1772 C C . PRO B 1 54 ? -17.863 16.916 13.534 1.00 25.57 53 PRO B C 1
ATOM 1773 O O . PRO B 1 54 ? -18.381 16.619 14.608 1.00 26.70 53 PRO B O 1
ATOM 1785 N N . LEU B 1 56 ? -20.606 15.935 12.041 1.00 29.66 55 LEU B N 1
ATOM 1786 C CA . LEU B 1 56 ? -21.502 14.778 11.964 1.00 28.52 55 LEU B CA 1
ATOM 1787 C C . LEU B 1 56 ? -21.359 13.846 13.118 1.00 31.47 55 LEU B C 1
ATOM 1788 O O . LEU B 1 56 ? -22.301 13.143 13.473 1.00 31.54 55 LEU B O 1
ATOM 1793 N N . SER B 1 57 ? -20.166 13.797 13.697 1.00 30.45 56 SER B N 1
ATOM 1794 C CA . SER B 1 57 ? -19.893 12.850 14.750 1.00 29.14 56 SER B CA 1
ATOM 1795 C C . SER B 1 57 ? -20.028 13.492 16.121 1.00 28.81 56 SER B C 1
ATOM 1796 O O . SER B 1 57 ? -20.459 12.835 17.067 1.00 30.15 56 SER B O 1
ATOM 1799 N N . ASP B 1 58 ? -19.669 14.772 16.238 1.00 25.94 57 ASP B N 1
ATOM 1800 C CA . ASP B 1 58 ? -19.586 15.450 17.524 1.00 25.79 57 ASP B CA 1
ATOM 1801 C C . ASP B 1 58 ? -20.389 16.762 17.606 1.00 24.65 57 ASP B C 1
ATOM 1802 O O . ASP B 1 58 ? -20.364 17.443 18.640 1.00 25.84 57 ASP B O 1
ATOM 1807 N N . GLY B 1 59 ? -21.017 17.169 16.525 1.00 24.62 58 GLY B N 1
ATOM 1808 C CA . GLY B 1 59 ? -21.690 18.441 16.489 1.00 24.87 58 GLY B CA 1
ATOM 1809 C C . GLY B 1 59 ? -23.099 18.420 17.068 1.00 24.80 58 GLY B C 1
ATOM 1810 O O . GLY B 1 59 ? -23.689 17.339 17.262 1.00 24.82 58 GLY B O 1
ATOM 1811 N N . PRO B 1 60 ? -23.669 19.623 17.315 1.00 26.59 59 PRO B N 1
ATOM 1812 C CA . PRO B 1 60 ? -24.968 19.760 17.956 1.00 25.69 59 PRO B CA 1
ATOM 1813 C C . PRO B 1 60 ? -26.141 19.333 17.083 1.00 26.10 59 PRO B C 1
ATOM 1814 O O . PRO B 1 60 ? -27.164 18.956 17.630 1.00 26.03 59 PRO B O 1
ATOM 1818 N N . ASP B 1 61 ? -25.974 19.301 15.753 1.00 23.32 60 ASP B N 1
ATOM 1819 C CA . ASP B 1 61 ? -27.064 18.910 14.850 1.00 25.96 60 ASP B CA 1
ATOM 1820 C C . ASP B 1 61 ? -26.821 17.589 14.106 1.00 24.86 60 ASP B C 1
ATOM 1821 O O . ASP B 1 61 ? -27.396 17.312 13.048 1.00 27.82 60 ASP B O 1
ATOM 1826 N N . GLN B 1 62 ? -25.986 16.768 14.687 1.00 26.70 61 GLN B N 1
ATOM 1827 C CA . GLN B 1 62 ? -25.736 15.447 14.143 1.00 27.57 61 GLN B CA 1
ATOM 1828 C C . GLN B 1 62 ? -27.023 14.641 14.069 1.00 28.65 61 GLN B C 1
ATOM 1829 O O . GLN B 1 62 ? -27.972 14.834 14.847 1.00 28.57 61 GLN B O 1
ATOM 1843 N N A LYS B 1 64 ? -28.463 10.413 12.927 0.50 33.06 63 LYS B N 1
ATOM 1844 N N B LYS B 1 64 ? -28.562 10.486 12.941 0.50 31.94 63 LYS B N 1
ATOM 1845 C CA A LYS B 1 64 ? -27.933 9.042 12.776 0.50 33.88 63 LYS B CA 1
ATOM 1846 C CA B LYS B 1 64 ? -28.567 9.156 12.399 0.50 31.72 63 LYS B CA 1
ATOM 1847 C C A LYS B 1 64 ? -27.467 8.655 11.360 0.50 33.53 63 LYS B C 1
ATOM 1848 C C B LYS B 1 64 ? -28.813 9.231 10.905 0.50 30.56 63 LYS B C 1
ATOM 1849 O O A LYS B 1 64 ? -26.354 8.133 11.184 0.50 34.64 63 LYS B O 1
ATOM 1850 O O B LYS B 1 64 ? -29.722 9.943 10.412 0.50 26.75 63 LYS B O 1
ATOM 1855 N N A ARG B 1 65 ? -28.332 8.887 10.376 0.50 30.66 64 ARG B N 1
ATOM 1856 N N B ARG B 1 65 ? -27.971 8.508 10.191 0.50 28.25 64 ARG B N 1
ATOM 1857 C CA A ARG B 1 65 ? -28.147 8.352 9.026 0.50 31.48 64 ARG B CA 1
ATOM 1858 C CA B ARG B 1 65 ? -28.191 8.320 8.784 0.50 29.96 64 ARG B CA 1
ATOM 1859 C C A ARG B 1 65 ? -27.520 9.354 8.040 0.50 28.66 64 ARG B C 1
ATOM 1860 C C B ARG B 1 65 ? -27.526 9.405 7.946 0.50 27.75 64 ARG B C 1
ATOM 1861 O O A ARG B 1 65 ? -27.642 9.198 6.828 0.50 29.30 64 ARG B O 1
ATOM 1862 O O B ARG B 1 65 ? -27.624 9.360 6.721 0.50 28.66 64 ARG B O 1
ATOM 1877 N N . VAL B 1 66 ? -26.860 10.379 8.579 1.00 27.52 65 VAL B N 1
ATOM 1878 C CA . VAL B 1 66 ? -25.991 11.286 7.833 1.00 26.52 65 VAL B CA 1
ATOM 1879 C C . VAL B 1 66 ? -24.603 11.081 8.424 1.00 28.15 65 VAL B C 1
ATOM 1880 O O . VAL B 1 66 ? -24.356 11.415 9.607 1.00 25.51 65 VAL B O 1
ATOM 1884 N N . THR B 1 67 ? -23.703 10.526 7.615 1.00 27.40 66 THR B N 1
ATOM 1885 C CA . THR B 1 67 ? -22.427 10.056 8.085 1.00 26.78 66 THR B CA 1
ATOM 1886 C C . THR B 1 67 ? -21.306 10.345 7.069 1.00 26.17 66 THR B C 1
ATOM 1887 O O . THR B 1 67 ? -21.568 10.651 5.919 1.00 27.23 66 THR B O 1
ATOM 1891 N N . LYS B 1 68 ? -20.066 10.237 7.520 1.00 26.28 67 LYS B N 1
ATOM 1892 C CA . LYS B 1 68 ? -18.875 10.452 6.684 1.00 26.82 67 LYS B CA 1
ATOM 1893 C C . LYS B 1 68 ? -18.808 9.319 5.662 1.00 28.05 67 LYS B C 1
ATOM 1894 O O . LYS B 1 68 ? -19.049 8.162 6.012 1.00 28.22 67 LYS B O 1
ATOM 1900 N N . ILE B 1 69 ? -18.518 9.663 4.407 1.00 27.87 68 ILE B N 1
ATOM 1901 C CA . ILE B 1 69 ? -18.248 8.678 3.346 1.00 29.45 68 ILE B CA 1
ATOM 1902 C C . ILE B 1 69 ? -17.157 7.684 3.802 1.00 29.87 68 ILE B C 1
ATOM 1903 O O . ILE B 1 69 ? -16.188 8.063 4.492 1.00 29.67 68 ILE B O 1
ATOM 1908 N N . LYS B 1 70 ? -17.361 6.425 3.458 1.00 32.25 69 LYS B N 1
ATOM 1909 C CA . LYS B 1 70 ? -16.481 5.322 3.837 1.00 36.11 69 LYS B CA 1
ATOM 1910 C C . LYS B 1 70 ? -15.706 4.855 2.618 1.00 40.38 69 LYS B C 1
ATOM 1911 O O . LYS B 1 70 ? -16.287 4.619 1.549 1.00 39.08 69 LYS B O 1
ATOM 1913 N N . ASP B 1 71 ? -14.389 4.733 2.800 1.00 45.81 70 ASP B N 1
ATOM 1914 C CA . ASP B 1 71 ? -13.473 4.205 1.784 1.00 50.52 70 ASP B CA 1
ATOM 1915 C C . ASP B 1 71 ? -13.882 2.794 1.450 1.00 49.69 70 ASP B C 1
ATOM 1916 O O . ASP B 1 71 ? -14.152 1.994 2.347 1.00 49.72 70 ASP B O 1
ATOM 1921 N N . HIS B 1 72 ? -13.909 2.498 0.156 1.00 51.11 71 HIS B N 1
ATOM 1922 C CA . HIS B 1 72 ? -14.158 1.147 -0.355 1.00 51.76 71 HIS B CA 1
ATOM 1923 C C . HIS B 1 72 ? -15.623 0.723 -0.304 1.00 48.84 71 HIS B C 1
ATOM 1924 O O . HIS B 1 72 ? -15.958 -0.335 -0.845 1.00 50.64 71 HIS B O 1
ATOM 1931 N N . LYS B 1 73 ? -16.496 1.495 0.340 1.00 44.27 72 LYS B N 1
ATOM 1932 C CA . LYS B 1 73 ? -17.880 1.049 0.503 1.00 41.71 72 LYS B CA 1
ATOM 1933 C C . LYS B 1 73 ? -18.700 1.338 -0.753 1.00 37.67 72 LYS B C 1
ATOM 1934 O O . LYS B 1 73 ? -18.775 2.460 -1.225 1.00 36.05 72 LYS B O 1
ATOM 1940 N N . THR B 1 74 ? -19.303 0.294 -1.292 1.00 35.68 73 THR B N 1
ATOM 1941 C CA . THR B 1 74 ? -20.121 0.407 -2.480 1.00 34.57 73 THR B CA 1
ATOM 1942 C C . THR B 1 74 ? -21.491 0.936 -2.074 1.00 31.89 73 THR B C 1
ATOM 1943 O O . THR B 1 74 ? -22.143 0.415 -1.168 1.00 30.08 73 THR B O 1
ATOM 1947 N N . LEU B 1 75 ? -21.890 2.020 -2.720 1.00 30.38 74 LEU B N 1
ATOM 1948 C CA . LEU B 1 75 ? -23.160 2.660 -2.415 1.00 30.38 74 LEU B CA 1
ATOM 1949 C C . LEU B 1 75 ? -24.170 2.226 -3.456 1.00 29.19 74 LEU B C 1
ATOM 1950 O O . LEU B 1 75 ? -23.811 1.650 -4.493 1.00 26.10 74 LEU B O 1
ATOM 1955 N N . HIS B 1 76 ? -25.429 2.517 -3.182 1.00 29.55 75 HIS B N 1
ATOM 1956 C CA . HIS B 1 76 ? -26.503 2.140 -4.063 1.00 30.36 75 HIS B CA 1
ATOM 1957 C C . HIS B 1 76 ? -27.365 3.338 -4.487 1.00 26.96 75 HIS B C 1
ATOM 1958 O O . HIS B 1 76 ? -27.104 4.469 -4.080 1.00 23.00 75 HIS B O 1
ATOM 1965 N N . ALA B 1 77 ? -28.347 3.101 -5.353 1.00 23.48 76 ALA B N 1
ATOM 1966 C CA . ALA B 1 77 ? -29.107 4.187 -5.951 1.00 23.46 76 ALA B CA 1
ATOM 1967 C C . ALA B 1 77 ? -29.993 4.895 -4.904 1.00 21.42 76 ALA B C 1
ATOM 1968 O O . ALA B 1 77 ? -30.368 6.029 -5.100 1.00 24.62 76 ALA B O 1
ATOM 1970 N N . VAL B 1 78 ? -30.292 4.228 -3.794 1.00 22.91 77 VAL B N 1
ATOM 1971 C CA . VAL B 1 78 ? -31.113 4.808 -2.734 1.00 24.84 77 VAL B CA 1
ATOM 1972 C C . VAL B 1 78 ? -30.308 5.659 -1.750 1.00 26.53 77 VAL B C 1
ATOM 1973 O O . VAL B 1 78 ? -30.883 6.349 -0.924 1.00 27.24 77 VAL B O 1
ATOM 1977 N N . ASP B 1 79 ? -28.979 5.592 -1.830 1.00 24.60 78 ASP B N 1
ATOM 1978 C CA . ASP B 1 79 ? -28.108 6.469 -1.048 1.00 25.47 78 ASP B CA 1
ATOM 1979 C C . ASP B 1 79 ? -27.965 7.822 -1.752 1.00 23.13 78 ASP B C 1
ATOM 1980 O O . ASP B 1 79 ? -28.294 7.963 -2.945 1.00 21.92 78 ASP B O 1
ATOM 1985 N N . ARG B 1 80 ? -27.505 8.809 -0.976 1.00 25.79 79 ARG B N 1
ATOM 1986 C CA . ARG B 1 80 ? -27.228 10.167 -1.459 1.00 25.41 79 ARG B CA 1
ATOM 1987 C C . ARG B 1 80 ? -25.872 10.633 -0.947 1.00 26.02 79 ARG B C 1
ATOM 1988 O O . ARG B 1 80 ? -25.517 10.393 0.223 1.00 26.53 79 ARG B O 1
ATOM 1996 N N . VAL B 1 81 ? -25.111 11.301 -1.815 1.00 25.35 80 VAL B N 1
ATOM 1997 C CA . VAL B 1 81 ? -23.818 11.899 -1.414 1.00 23.60 80 VAL B CA 1
ATOM 1998 C C . VAL B 1 81 ? -23.918 13.435 -1.419 1.00 25.56 80 VAL B C 1
ATOM 1999 O O . VAL B 1 81 ? -24.372 14.041 -2.404 1.00 23.21 80 VAL B O 1
ATOM 2003 N N . LEU B 1 82 ? -23.505 14.037 -0.306 1.00 22.17 81 LEU B N 1
ATOM 2004 C CA . LEU B 1 82 ? -23.283 15.480 -0.210 1.00 24.29 81 LEU B CA 1
ATOM 2005 C C . LEU B 1 82 ? -21.787 15.773 -0.258 1.00 23.84 81 LEU B C 1
ATOM 2006 O O . LEU B 1 82 ? -21.044 15.320 0.593 1.00 25.37 81 LEU B O 1
ATOM 2011 N N . ILE B 1 83 ? -21.382 16.537 -1.273 1.00 24.15 82 ILE B N 1
ATOM 2012 C CA . ILE B 1 83 ? -20.000 16.933 -1.501 1.00 24.07 82 ILE B CA 1
ATOM 2013 C C . ILE B 1 83 ? -19.799 18.428 -1.236 1.00 25.18 82 ILE B C 1
ATOM 2014 O O . ILE B 1 83 ? -20.582 19.279 -1.692 1.00 25.63 82 ILE B O 1
ATOM 2019 N N . PHE B 1 84 ? -18.750 18.733 -0.471 1.00 23.51 83 PHE B N 1
ATOM 2020 C CA . PHE B 1 84 ? -18.213 20.098 -0.369 1.00 23.63 83 PHE B CA 1
ATOM 2021 C C . PHE B 1 84 ? -16.779 20.051 -0.893 1.00 23.98 83 PHE B C 1
ATOM 2022 O O . PHE B 1 84 ? -15.972 19.218 -0.462 1.00 24.82 83 PHE B O 1
ATOM 2030 N N . THR B 1 85 ? -16.448 20.934 -1.833 1.00 23.65 84 THR B N 1
ATOM 2031 C CA . THR B 1 85 ? -15.115 20.896 -2.439 1.00 26.28 84 THR B CA 1
ATOM 2032 C C . THR B 1 85 ? -14.627 22.325 -2.717 1.00 25.56 84 THR B C 1
ATOM 2033 O O . THR B 1 85 ? -15.426 23.207 -3.066 1.00 26.92 84 THR B O 1
ATOM 2037 N N . PRO B 1 86 ? -13.321 22.569 -2.563 1.00 26.18 85 PRO B N 1
ATOM 2038 C CA . PRO B 1 86 ? -12.831 23.923 -2.914 1.00 25.21 85 PRO B CA 1
ATOM 2039 C C . PRO B 1 86 ? -12.980 24.273 -4.400 1.00 26.34 85 PRO B C 1
ATOM 2040 O O . PRO B 1 86 ? -13.215 25.419 -4.741 1.00 27.82 85 PRO B O 1
ATOM 2044 N N . ASP B 1 87 ? -12.888 23.268 -5.271 1.00 26.98 86 ASP B N 1
ATOM 2045 C CA . ASP B 1 87 ? -13.000 23.444 -6.715 1.00 26.68 86 ASP B CA 1
ATOM 2046 C C . ASP B 1 87 ? -13.421 22.098 -7.305 1.00 26.14 86 ASP B C 1
ATOM 2047 O O . ASP B 1 87 ? -13.333 21.071 -6.635 1.00 27.92 86 ASP B O 1
ATOM 2052 N N . THR B 1 88 ? -13.822 22.097 -8.575 1.00 26.48 87 THR B N 1
ATOM 2053 C CA . THR B 1 88 ? -14.257 20.867 -9.244 1.00 26.61 87 THR B CA 1
ATOM 2054 C C . THR B 1 88 ? -13.202 20.245 -10.162 1.00 29.67 87 THR B C 1
ATOM 2055 O O . THR B 1 88 ? -13.534 19.411 -11.023 1.00 27.67 87 THR B O 1
ATOM 2059 N N . GLU B 1 89 ? -11.933 20.635 -9.983 1.00 30.88 88 GLU B N 1
ATOM 2060 C CA . GLU B 1 89 ? -10.839 20.173 -10.839 1.00 32.20 88 GLU B CA 1
ATOM 2061 C C . GLU B 1 89 ? -10.046 19.018 -10.216 1.00 30.47 88 GLU B C 1
ATOM 2062 O O . GLU B 1 89 ? -9.306 18.346 -10.895 1.00 27.48 88 GLU B O 1
ATOM 2068 N N . ARG B 1 90 ? -10.231 18.789 -8.922 1.00 29.85 89 ARG B N 1
ATOM 2069 C CA . ARG B 1 90 ? -9.466 17.798 -8.177 1.00 28.48 89 ARG B CA 1
ATOM 2070 C C . ARG B 1 90 ? -9.634 16.412 -8.754 1.00 28.45 89 ARG B C 1
ATOM 2071 O O . ARG B 1 90 ? -10.750 15.986 -9.003 1.00 27.93 89 ARG B O 1
ATOM 2079 N N . SER B 1 91 ? -8.530 15.697 -8.950 1.00 28.34 90 SER B N 1
ATOM 2080 C CA . SER B 1 91 ? -8.594 14.349 -9.489 1.00 27.69 90 SER B CA 1
ATOM 2081 C C . SER B 1 91 ? -9.290 13.383 -8.548 1.00 25.58 90 SER B C 1
ATOM 2082 O O . SER B 1 91 ? -9.960 12.470 -9.021 1.00 24.29 90 SER B O 1
ATOM 2085 N N . ASP B 1 92 ? -9.185 13.584 -7.231 1.00 25.93 91 ASP B N 1
ATOM 2086 C CA . ASP B 1 92 ? -9.881 12.689 -6.299 1.00 25.59 91 ASP B CA 1
ATOM 2087 C C . ASP B 1 92 ? -11.394 12.827 -6.391 1.00 25.72 91 ASP B C 1
ATOM 2088 O O . ASP B 1 92 ? -12.116 11.803 -6.371 1.00 24.30 91 ASP B O 1
ATOM 2093 N N . LEU B 1 93 ? -11.853 14.074 -6.536 1.00 26.87 92 LEU B N 1
ATOM 2094 C CA . LEU B 1 93 ? -13.270 14.397 -6.749 1.00 25.54 92 LEU B CA 1
ATOM 2095 C C . LEU B 1 93 ? -13.803 13.700 -8.004 1.00 25.98 92 LEU B C 1
ATOM 2096 O O . LEU B 1 93 ? -14.808 13.013 -7.951 1.00 26.33 92 LEU B O 1
ATOM 2101 N N . LEU B 1 94 ? -13.130 13.900 -9.128 1.00 25.46 93 LEU B N 1
ATOM 2102 C CA . LEU B 1 94 ? -13.541 13.271 -10.392 1.00 26.27 93 LEU B CA 1
ATOM 2103 C C . LEU B 1 94 ? -13.582 11.745 -10.279 1.00 26.99 93 LEU B C 1
ATOM 2104 O O . LEU B 1 94 ? -14.514 11.095 -10.760 1.00 27.59 93 LEU B O 1
ATOM 2109 N N . ALA B 1 95 ? -12.570 11.167 -9.639 1.00 26.59 94 ALA B N 1
ATOM 2110 C CA . ALA B 1 95 ? -12.558 9.729 -9.412 1.00 25.14 94 ALA B CA 1
ATOM 2111 C C . ALA B 1 95 ? -13.773 9.305 -8.559 1.00 22.84 94 ALA B C 1
ATOM 2112 O O . ALA B 1 95 ? -14.401 8.296 -8.844 1.00 21.06 94 ALA B O 1
ATOM 2114 N N . SER B 1 96 ? -14.145 10.095 -7.554 1.00 22.16 95 SER B N 1
ATOM 2115 C CA . SER B 1 96 ? -15.344 9.776 -6.738 1.00 23.83 95 SER B CA 1
ATOM 2116 C C . SER B 1 96 ? -16.656 9.875 -7.531 1.00 25.37 95 SER B C 1
ATOM 2117 O O . SER B 1 96 ? -17.508 8.973 -7.427 1.00 26.92 95 SER B O 1
ATOM 2120 N N . LEU B 1 97 ? -16.806 10.929 -8.337 1.00 23.54 96 LEU B N 1
ATOM 2121 C CA . LEU B 1 97 ? -17.999 11.090 -9.166 1.00 26.06 96 LEU B CA 1
ATOM 2122 C C . LEU B 1 97 ? -18.130 9.937 -10.163 1.00 27.34 96 LEU B C 1
ATOM 2123 O O . LEU B 1 97 ? -19.226 9.478 -10.424 1.00 27.09 96 LEU B O 1
ATOM 2128 N N . ALA B 1 98 ? -17.010 9.463 -10.710 1.00 25.55 97 ALA B N 1
ATOM 2129 C CA . ALA B 1 98 ? -17.032 8.276 -11.582 1.00 27.06 97 ALA B CA 1
ATOM 2130 C C . ALA B 1 98 ? -17.596 7.048 -10.852 1.00 27.04 97 ALA B C 1
ATOM 2131 O O . ALA B 1 98 ? -18.330 6.256 -11.444 1.00 27.23 97 ALA B O 1
ATOM 2133 N N . ARG B 1 99 ? -17.254 6.890 -9.578 1.00 26.35 98 ARG B N 1
ATOM 2134 C CA . ARG B 1 99 ? -17.745 5.769 -8.763 1.00 28.12 98 ARG B CA 1
ATOM 2135 C C . ARG B 1 99 ? -19.239 5.910 -8.518 1.00 26.29 98 ARG B C 1
ATOM 2136 O O . ARG B 1 99 ? -20.030 4.966 -8.701 1.00 23.29 98 ARG B O 1
ATOM 2144 N N . TYR B 1 100 ? -19.639 7.094 -8.093 1.00 23.62 99 TYR B N 1
ATOM 2145 C CA . TYR B 1 100 ? -21.059 7.342 -7.813 1.00 24.88 99 TYR B CA 1
ATOM 2146 C C . TYR B 1 100 ? -21.871 7.139 -9.075 1.00 25.30 99 TYR B C 1
ATOM 2147 O O . TYR B 1 100 ? -22.938 6.565 -9.018 1.00 22.01 99 TYR B O 1
ATOM 2156 N N . ASP B 1 101 ? -21.346 7.602 -10.206 1.00 26.14 100 ASP B N 1
ATOM 2157 C CA . ASP B 1 101 ? -22.010 7.408 -11.500 1.00 26.66 100 ASP B CA 1
ATOM 2158 C C . ASP B 1 101 ? -22.147 5.908 -11.824 1.00 26.78 100 ASP B C 1
ATOM 2159 O O . ASP B 1 101 ? -23.209 5.443 -12.230 1.00 28.13 100 ASP B O 1
ATOM 2164 N N . ALA B 1 102 ? -21.066 5.162 -11.625 1.00 27.58 101 ALA B N 1
ATOM 2165 C CA . ALA B 1 102 ? -21.097 3.714 -11.831 1.00 28.90 101 ALA B CA 1
ATOM 2166 C C . ALA B 1 102 ? -22.157 3.052 -10.917 1.00 27.63 101 ALA B C 1
ATOM 2167 O O . ALA B 1 102 ? -22.898 2.205 -11.371 1.00 21.58 101 ALA B O 1
ATOM 2169 N N . TRP B 1 103 ? -22.241 3.489 -9.658 1.00 28.47 102 TRP B N 1
ATOM 2170 C CA . TRP B 1 103 ? -23.209 2.952 -8.675 1.00 28.43 102 TRP B CA 1
ATOM 2171 C C . TRP B 1 103 ? -24.659 3.509 -8.796 1.00 28.58 102 TRP B C 1
ATOM 2172 O O . TRP B 1 103 ? -25.609 3.025 -8.127 1.00 28.04 102 TRP B O 1
ATOM 2183 N N . HIS B 1 104 ? -24.826 4.516 -9.635 1.00 25.75 103 HIS B N 1
ATOM 2184 C CA . HIS B 1 104 ? -26.102 5.209 -9.802 1.00 26.25 103 HIS B CA 1
ATOM 2185 C C . HIS B 1 104 ? -26.568 5.951 -8.533 1.00 27.54 103 HIS B C 1
ATOM 2186 O O . HIS B 1 104 ? -27.769 6.095 -8.287 1.00 27.26 103 HIS B O 1
ATOM 2193 N N . THR B 1 105 ? -25.609 6.424 -7.748 1.00 25.80 104 THR B N 1
ATOM 2194 C CA . THR B 1 105 ? -25.878 7.191 -6.537 1.00 25.40 104 THR B CA 1
ATOM 2195 C C . THR B 1 105 ? -25.930 8.704 -6.848 1.00 24.55 104 THR B C 1
ATOM 2196 O O . THR B 1 105 ? -24.937 9.279 -7.308 1.00 26.33 104 THR B O 1
ATOM 2200 N N . PRO B 1 106 ? -27.091 9.359 -6.637 1.00 24.88 105 PRO B N 1
ATOM 2201 C CA . PRO B 1 106 ? -27.067 10.816 -6.823 1.00 25.05 105 PRO B CA 1
ATOM 2202 C C . PRO B 1 106 ? -26.187 11.570 -5.814 1.00 24.09 105 PRO B C 1
ATOM 2203 O O . PRO B 1 106 ? -25.991 11.126 -4.673 1.00 23.84 105 PRO B O 1
ATOM 2207 N N . TYR B 1 107 ? -25.651 12.702 -6.273 1.00 25.17 106 TYR B N 1
ATOM 2208 C CA . TYR B 1 107 ? -24.802 13.562 -5.451 1.00 26.37 106 TYR B CA 1
ATOM 2209 C C . TYR B 1 107 ? -25.179 15.026 -5.632 1.00 25.38 106 TYR B C 1
ATOM 2210 O O . TYR B 1 107 ? -25.508 15.457 -6.744 1.00 23.34 106 TYR B O 1
ATOM 2219 N N . SER B 1 108 ? -25.098 15.767 -4.530 1.00 24.56 107 SER B N 1
ATOM 2220 C CA . SER B 1 108 ? -25.118 17.230 -4.532 1.00 25.23 107 SER B CA 1
ATOM 2221 C C . SER B 1 108 ? -23.681 17.734 -4.382 1.00 25.88 107 SER B C 1
ATOM 2222 O O . SER B 1 108 ? -22.997 17.298 -3.471 1.00 25.69 107 SER B O 1
ATOM 2225 N N . ILE B 1 109 ? -23.209 18.582 -5.305 1.00 24.89 108 ILE B N 1
ATOM 2226 C CA . ILE B 1 109 ? -21.877 19.206 -5.167 1.00 24.79 108 ILE B CA 1
ATOM 2227 C C . ILE B 1 109 ? -22.032 20.670 -4.762 1.00 25.41 108 ILE B C 1
ATOM 2228 O O . ILE B 1 109 ? -22.677 21.455 -5.469 1.00 23.50 108 ILE B O 1
ATOM 2233 N N . ILE B 1 110 ? -21.467 21.023 -3.603 1.00 23.71 109 ILE B N 1
ATOM 2234 C CA . ILE B 1 110 ? -21.286 22.433 -3.209 1.00 25.03 109 ILE B CA 1
ATOM 2235 C C . ILE B 1 110 ? -19.816 22.760 -3.417 1.00 25.93 109 ILE B C 1
ATOM 2236 O O . ILE B 1 110 ? -18.929 22.121 -2.833 1.00 24.49 109 ILE B O 1
ATOM 2241 N N . THR B 1 111 ? -19.557 23.704 -4.319 1.00 26.41 110 THR B N 1
ATOM 2242 C CA . THR B 1 111 ? -18.209 24.124 -4.650 1.00 24.42 110 THR B CA 1
ATOM 2243 C C . THR B 1 111 ? -18.017 25.558 -4.164 1.00 24.43 110 THR B C 1
ATOM 2244 O O . THR B 1 111 ? -18.942 26.380 -4.256 1.00 24.30 110 THR B O 1
ATOM 2248 N N . LEU B 1 112 ? -16.833 25.838 -3.618 1.00 26.39 111 LEU B N 1
ATOM 2249 C CA . LEU B 1 112 ? -16.417 27.225 -3.286 1.00 28.81 111 LEU B CA 1
ATOM 2250 C C . LEU B 1 112 ? -16.228 28.106 -4.517 1.00 29.49 111 LEU B C 1
ATOM 2251 O O . LEU B 1 112 ? -16.184 29.329 -4.409 1.00 28.01 111 LEU B O 1
ATOM 2256 N N . GLY B 1 113 ? -16.039 27.479 -5.678 1.00 26.17 112 GLY B N 1
ATOM 2257 C CA . GLY B 1 113 ? -15.804 28.185 -6.895 1.00 28.05 112 GLY B CA 1
ATOM 2258 C C . GLY B 1 113 ? -17.074 28.458 -7.668 1.00 26.85 112 GLY B C 1
ATOM 2259 O O . GLY B 1 113 ? -18.174 28.488 -7.100 1.00 25.16 112 GLY B O 1
ATOM 2260 N N . ASP B 1 114 ? -16.907 28.628 -8.974 1.00 27.94 113 ASP B N 1
ATOM 2261 C CA . ASP B 1 114 ? -18.011 28.988 -9.848 1.00 29.53 113 ASP B CA 1
ATOM 2262 C C . ASP B 1 114 ? -18.603 27.745 -10.514 1.00 27.38 113 ASP B C 1
ATOM 2263 O O . ASP B 1 114 ? -18.084 26.639 -10.365 1.00 26.78 113 ASP B O 1
ATOM 2268 N N . VAL B 1 115 ? -19.700 27.943 -11.249 1.00 28.75 114 VAL B N 1
ATOM 2269 C CA . VAL B 1 115 ? -20.310 26.908 -12.082 1.00 27.60 114 VAL B CA 1
ATOM 2270 C C . VAL B 1 115 ? -19.344 26.388 -13.149 1.00 27.02 114 VAL B C 1
ATOM 2271 O O . VAL B 1 115 ? -18.740 27.159 -13.887 1.00 28.32 114 VAL B O 1
ATOM 2275 N N . THR B 1 116 ? -19.211 25.069 -13.215 1.00 24.84 115 THR B N 1
ATOM 2276 C CA . THR B 1 116 ? -18.386 24.413 -14.183 1.00 25.46 115 THR B CA 1
ATOM 2277 C C . THR B 1 116 ? -19.129 23.227 -14.793 1.00 26.43 115 THR B C 1
ATOM 2278 O O . THR B 1 116 ? -20.169 22.793 -14.296 1.00 25.77 115 THR B O 1
ATOM 2282 N N . GLU B 1 117 ? -18.593 22.695 -15.881 1.00 24.95 116 GLU B N 1
ATOM 2283 C CA . GLU B 1 117 ? -19.173 21.507 -16.484 1.00 27.11 116 GLU B CA 1
ATOM 2284 C C . GLU B 1 117 ? -19.292 20.368 -15.469 1.00 26.35 116 GLU B C 1
ATOM 2285 O O . GLU B 1 117 ? -20.350 19.732 -15.375 1.00 27.27 116 GLU B O 1
ATOM 2291 N N . THR B 1 118 ? -18.218 20.135 -14.709 1.00 26.13 117 THR B N 1
ATOM 2292 C CA . THR B 1 118 ? -18.186 19.083 -13.684 1.00 25.08 117 THR B CA 1
ATOM 2293 C C . THR B 1 118 ? -19.285 19.268 -12.634 1.00 27.18 117 THR B C 1
ATOM 2294 O O . THR B 1 118 ? -19.961 18.303 -12.253 1.00 26.63 117 THR B O 1
ATOM 2298 N N . LEU B 1 119 ? -19.482 20.513 -12.181 1.00 26.96 118 LEU B N 1
ATOM 2299 C CA . LEU B 1 119 ? -20.550 20.845 -11.232 1.00 27.32 118 LEU B CA 1
ATOM 2300 C C . LEU B 1 119 ? -21.942 20.504 -11.755 1.00 28.06 118 LEU B C 1
ATOM 2301 O O . LEU B 1 119 ? -22.802 20.018 -11.016 1.00 25.72 118 LEU B O 1
ATOM 2306 N N . GLU B 1 120 ? -22.163 20.770 -13.038 1.00 31.07 119 GLU B N 1
ATOM 2307 C CA . GLU B 1 120 ? -23.440 20.470 -13.673 1.00 29.75 119 GLU B CA 1
ATOM 2308 C C . GLU B 1 120 ? -23.687 18.965 -13.831 1.00 30.13 119 GLU B C 1
ATOM 2309 O O . GLU B 1 120 ? -24.773 18.559 -14.227 1.00 29.17 119 GLU B O 1
ATOM 2315 N N . ARG B 1 121 ? -22.707 18.126 -13.514 1.00 28.68 120 ARG B N 1
ATOM 2316 C CA . ARG B 1 121 ? -22.980 16.701 -13.382 1.00 29.31 120 ARG B CA 1
ATOM 2317 C C . ARG B 1 121 ? -23.878 16.398 -12.164 1.00 28.61 120 ARG B C 1
ATOM 2318 O O . ARG B 1 121 ? -24.519 15.351 -12.109 1.00 27.79 120 ARG B O 1
ATOM 2326 N N . SER B 1 122 ? -23.902 17.290 -11.181 1.00 28.58 121 SER B N 1
ATOM 2327 C CA . SER B 1 122 ? -24.750 17.099 -10.000 1.00 27.42 121 SER B CA 1
ATOM 2328 C C . SER B 1 122 ? -26.218 17.464 -10.290 1.00 29.11 121 SER B C 1
ATOM 2329 O O . SER B 1 122 ? -26.505 18.489 -10.890 1.00 28.47 121 SER B O 1
ATOM 2332 N N . ILE B 1 123 ? -27.145 16.623 -9.843 1.00 31.81 122 ILE B N 1
ATOM 2333 C CA . ILE B 1 123 ? -28.568 16.955 -9.901 1.00 31.50 122 ILE B CA 1
ATOM 2334 C C . ILE B 1 123 ? -28.932 18.143 -8.990 1.00 29.35 122 ILE B C 1
ATOM 2335 O O . ILE B 1 123 ? -29.910 18.830 -9.251 1.00 29.51 122 ILE B O 1
ATOM 2340 N N . ALA B 1 124 ? -28.141 18.430 -7.961 1.00 27.75 123 ALA B N 1
ATOM 2341 C CA . ALA B 1 124 ? -28.413 19.584 -7.085 1.00 29.17 123 ALA B CA 1
ATOM 2342 C C . ALA B 1 124 ? -27.115 20.284 -6.710 1.00 30.18 123 ALA B C 1
ATOM 2343 O O . ALA B 1 124 ? -26.581 20.056 -5.629 1.00 28.83 123 ALA B O 1
ATOM 2345 N N . PRO B 1 125 ? -26.585 21.106 -7.635 1.00 29.58 124 PRO B N 1
ATOM 2346 C CA . PRO B 1 125 ? -25.352 21.810 -7.422 1.00 31.12 124 PRO B CA 1
ATOM 2347 C C . PRO B 1 125 ? -25.576 23.166 -6.745 1.00 31.45 124 PRO B C 1
ATOM 2348 O O . PRO B 1 125 ? -26.699 23.712 -6.750 1.00 28.72 124 PRO B O 1
ATOM 2352 N N . LEU B 1 126 ? -24.519 23.651 -6.117 1.00 28.88 125 LEU B N 1
ATOM 2353 C CA . LEU B 1 126 ? -24.459 24.997 -5.597 1.00 28.15 125 LEU B CA 1
ATOM 2354 C C . LEU B 1 126 ? -23.032 25.567 -5.755 1.00 28.26 125 LEU B C 1
ATOM 2355 O O . LEU B 1 126 ? -22.070 25.022 -5.217 1.00 29.14 125 LEU B O 1
ATOM 2360 N N . ALA B 1 127 ? -22.919 26.669 -6.479 1.00 26.89 126 ALA B N 1
ATOM 2361 C CA . ALA B 1 127 ? -21.636 27.368 -6.652 1.00 27.25 126 ALA B CA 1
ATOM 2362 C C . ALA B 1 127 ? -21.609 28.529 -5.673 1.00 28.34 126 ALA B C 1
ATOM 2363 O O . ALA B 1 127 ? -22.440 29.420 -5.738 1.00 29.15 126 ALA B O 1
ATOM 2365 N N . LEU B 1 128 ? -20.662 28.499 -4.751 1.00 27.49 127 LEU B N 1
ATOM 2366 C CA . LEU B 1 128 ? -20.583 29.532 -3.723 1.00 26.62 127 LEU B CA 1
ATOM 2367 C C . LEU B 1 128 ? -19.851 30.777 -4.170 1.00 27.23 127 LEU B C 1
ATOM 2368 O O . LEU B 1 128 ? -20.059 31.823 -3.591 1.00 26.42 127 LEU B O 1
ATOM 2373 N N . LYS B 1 129 ? -19.011 30.669 -5.197 1.00 27.46 128 LYS B N 1
ATOM 2374 C CA . LYS B 1 129 ? -18.227 31.806 -5.697 1.00 28.77 128 LYS B CA 1
ATOM 2375 C C . LYS B 1 129 ? -17.630 32.595 -4.524 1.00 28.63 128 LYS B C 1
ATOM 2376 O O . LYS B 1 129 ? -17.896 33.788 -4.331 1.00 27.03 128 LYS B O 1
ATOM 2382 N N . PHE B 1 130 ? -16.865 31.877 -3.707 1.00 27.98 129 PHE B N 1
ATOM 2383 C CA . PHE B 1 130 ? -16.369 32.376 -2.431 1.00 24.63 129 PHE B CA 1
ATOM 2384 C C . PHE B 1 130 ? -14.987 31.818 -2.207 1.00 24.85 129 PHE B C 1
ATOM 2385 O O . PHE B 1 130 ? -14.693 31.240 -1.144 1.00 27.37 129 PHE B O 1
ATOM 2393 N N . ASP B 1 131 ? -14.105 32.019 -3.179 1.00 26.24 130 ASP B N 1
ATOM 2394 C CA . ASP B 1 131 ? -12.817 31.370 -3.118 1.00 25.21 130 ASP B CA 1
ATOM 2395 C C . ASP B 1 131 ? -11.661 32.346 -3.090 1.00 24.89 130 ASP B C 1
ATOM 2396 O O . ASP B 1 131 ? -10.538 31.946 -3.290 1.00 22.64 130 ASP B O 1
ATOM 2401 N N . LYS B 1 132 ? -11.958 33.614 -2.795 1.00 25.66 131 LYS B N 1
ATOM 2402 C CA . LYS B 1 132 ? -10.941 34.656 -2.645 1.00 25.32 131 LYS B CA 1
ATOM 2403 C C . LYS B 1 132 ? -11.187 35.398 -1.353 1.00 23.59 131 LYS B C 1
ATOM 2404 O O . LYS B 1 132 ? -12.327 35.517 -0.914 1.00 26.00 131 LYS B O 1
ATOM 2410 N N . GLY B 1 133 ? -10.123 35.905 -0.749 1.00 23.58 132 GLY B N 1
ATOM 2411 C CA . GLY B 1 133 ? -10.256 36.608 0.530 1.00 25.03 132 GLY B CA 1
ATOM 2412 C C . GLY B 1 133 ? -11.191 37.818 0.514 1.00 23.53 132 GLY B C 1
ATOM 2413 O O . GLY B 1 133 ? -11.438 38.420 -0.534 1.00 26.16 132 GLY B O 1
ATOM 2414 N N . LEU B 1 134 ? -11.669 38.199 1.689 1.00 23.45 133 LEU B N 1
ATOM 2415 C CA . LEU B 1 134 ? -12.593 39.338 1.858 1.00 23.37 133 LEU B CA 1
ATOM 2416 C C . LEU B 1 134 ? -11.919 40.701 2.194 1.00 24.81 133 LEU B C 1
ATOM 2417 O O . LEU B 1 134 ? -12.579 41.733 2.205 1.00 24.59 133 LEU B O 1
ATOM 2422 N N . LEU B 1 135 ? -10.615 40.687 2.492 1.00 24.64 134 LEU B N 1
ATOM 2423 C CA . LEU B 1 135 ? -9.880 41.861 2.956 1.00 25.57 134 LEU B CA 1
ATOM 2424 C C . LEU B 1 135 ? -8.783 42.152 1.936 1.00 24.88 134 LEU B C 1
ATOM 2425 O O . LEU B 1 135 ? -7.796 41.431 1.869 1.00 25.53 134 LEU B O 1
ATOM 2430 N N . PRO B 1 136 ? -9.006 43.145 1.052 1.00 26.15 135 PRO B N 1
ATOM 2431 C CA . PRO B 1 136 ? -7.984 43.477 0.051 1.00 30.12 135 PRO B CA 1
ATOM 2432 C C . PRO B 1 136 ? -6.705 44.034 0.663 1.00 32.09 135 PRO B C 1
ATOM 2433 O O . PRO B 1 136 ? -6.758 44.770 1.648 1.00 28.79 135 PRO B O 1
ATOM 2437 N N . ALA B 1 137 ? -5.578 43.682 0.056 1.00 35.07 136 ALA B N 1
ATOM 2438 C CA . ALA B 1 137 ? -4.269 44.179 0.472 1.00 40.53 136 ALA B CA 1
ATOM 2439 C C . ALA B 1 137 ? -3.714 45.116 -0.599 1.00 40.83 136 ALA B C 1
ATOM 2440 O O . ALA B 1 137 ? -4.198 45.150 -1.749 1.00 36.15 136 ALA B O 1
ATOM 2442 N N . GLU B 1 138 ? -2.697 45.883 -0.207 1.00 45.58 137 GLU B N 1
ATOM 2443 C CA . GLU B 1 138 ? -2.039 46.821 -1.114 1.00 47.99 137 GLU B CA 1
ATOM 2444 C C . GLU B 1 138 ? -1.602 46.100 -2.393 1.00 47.58 137 GLU B C 1
ATOM 2445 O O . GLU B 1 138 ? -1.709 46.664 -3.476 1.00 46.00 137 GLU B O 1
ATOM 2451 N N . ASP B 1 139 ? -1.135 44.852 -2.244 1.00 46.86 138 ASP B N 1
ATOM 2452 C CA . ASP B 1 139 ? -0.734 43.960 -3.356 1.00 46.68 138 ASP B CA 1
ATOM 2453 C C . ASP B 1 139 ? -1.725 43.847 -4.509 1.00 43.99 138 ASP B C 1
ATOM 2454 O O . ASP B 1 139 ? -1.344 43.473 -5.604 1.00 43.77 138 ASP B O 1
ATOM 2459 N N . GLY B 1 140 ? -3.009 44.080 -4.241 1.00 42.74 139 GLY B N 1
ATOM 2460 C CA . GLY B 1 140 ? -4.081 43.546 -5.094 1.00 41.10 139 GLY B CA 1
ATOM 2461 C C . GLY B 1 140 ? -4.478 42.139 -4.645 1.00 39.26 139 GLY B C 1
ATOM 2462 O O . GLY B 1 140 ? -5.402 41.514 -5.197 1.00 37.40 139 GLY B O 1
ATOM 2463 N N . SER B 1 141 ? -3.784 41.640 -3.629 1.00 36.40 140 SER B N 1
ATOM 2464 C CA . SER B 1 141 ? -4.035 40.309 -3.143 1.00 34.62 140 SER B CA 1
ATOM 2465 C C . SER B 1 141 ? -5.137 40.432 -2.107 1.00 33.25 140 SER B C 1
ATOM 2466 O O . SER B 1 141 ? -5.460 41.529 -1.641 1.00 33.44 140 SER B O 1
ATOM 2469 N N . ARG B 1 142 ? -5.733 39.306 -1.760 1.00 30.39 141 ARG B N 1
ATOM 2470 C CA . ARG B 1 142 ? -6.832 39.307 -0.852 1.00 28.22 141 ARG B CA 1
ATOM 2471 C C . ARG B 1 142 ? -6.614 38.257 0.203 1.00 27.87 141 ARG B C 1
ATOM 2472 O O . ARG B 1 142 ? -6.182 37.160 -0.124 1.00 32.59 141 ARG B O 1
ATOM 2480 N N . HIS B 1 143 ? -6.929 38.598 1.441 1.00 27.19 142 HIS B N 1
ATOM 2481 C CA . HIS B 1 143 ? -6.769 37.701 2.596 1.00 28.14 142 HIS B CA 1
ATOM 2482 C C . HIS B 1 143 ? -8.065 37.607 3.388 1.00 27.61 142 HIS B C 1
ATOM 2483 O O . HIS B 1 143 ? -8.989 38.398 3.176 1.00 26.68 142 HIS B O 1
ATOM 2490 N N . GLY B 1 144 ? -8.125 36.667 4.339 1.00 24.27 143 GLY B N 1
ATOM 2491 C CA . GLY B 1 144 ? -9.287 36.595 5.228 1.00 24.34 143 GLY B CA 1
ATOM 2492 C C . GLY B 1 144 ? -10.456 35.936 4.491 1.00 26.36 143 GLY B C 1
ATOM 2493 O O . GLY B 1 144 ? -11.434 36.604 4.102 1.00 24.10 143 GLY B O 1
ATOM 2494 N N . LEU B 1 145 ? -10.349 34.620 4.311 1.00 24.59 144 LEU B N 1
ATOM 2495 C CA . LEU B 1 145 ? -11.359 33.865 3.617 1.00 23.55 144 LEU B CA 1
ATOM 2496 C C . LEU B 1 145 ? -11.972 32.838 4.546 1.00 24.11 144 LEU B C 1
ATOM 2497 O O . LEU B 1 145 ? -11.395 31.766 4.746 1.00 25.08 144 LEU B O 1
ATOM 2502 N N . PRO B 1 146 ? -13.153 33.152 5.095 1.00 24.70 145 PRO B N 1
ATOM 2503 C CA . PRO B 1 146 ? -13.836 32.204 5.994 1.00 24.53 145 PRO B CA 1
ATOM 2504 C C . PRO B 1 146 ? -14.610 31.123 5.248 1.00 22.79 145 PRO B C 1
ATOM 2505 O O . PRO B 1 146 ? -15.796 30.956 5.440 1.00 23.31 145 PRO B O 1
ATOM 2509 N N . SER B 1 147 ? -13.889 30.389 4.431 1.00 25.12 146 SER B N 1
ATOM 2510 C CA . SER B 1 147 ? -14.434 29.351 3.604 1.00 25.18 146 SER B CA 1
ATOM 2511 C C . SER B 1 147 ? -15.000 28.176 4.429 1.00 25.73 146 SER B C 1
ATOM 2512 O O . SER B 1 147 ? -16.149 27.725 4.215 1.00 23.50 146 SER B O 1
ATOM 2515 N N . LEU B 1 148 ? -14.229 27.672 5.397 1.00 23.89 147 LEU B N 1
ATOM 2516 C CA . LEU B 1 148 ? -14.773 26.608 6.231 1.00 23.63 147 LEU B CA 1
ATOM 2517 C C . LEU B 1 148 ? -15.991 27.092 7.013 1.00 24.23 147 LEU B C 1
ATOM 2518 O O . LEU B 1 148 ? -16.946 26.359 7.136 1.00 24.61 147 LEU B O 1
ATOM 2523 N N . ALA B 1 149 ? -15.940 28.305 7.574 1.00 24.48 148 ALA B N 1
ATOM 2524 C CA . ALA B 1 149 ? -17.095 28.899 8.259 1.00 23.58 148 ALA B CA 1
ATOM 2525 C C . ALA B 1 149 ? -18.366 28.876 7.400 1.00 24.78 148 ALA B C 1
ATOM 2526 O O . ALA B 1 149 ? -19.444 28.569 7.902 1.00 23.00 148 ALA B O 1
ATOM 2528 N N . LEU B 1 150 ? -18.240 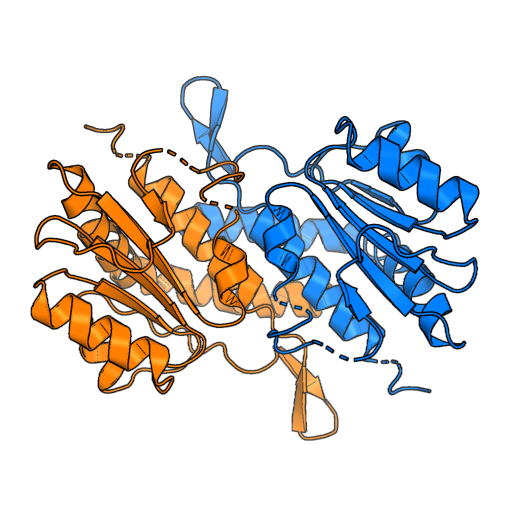29.235 6.135 1.00 23.72 149 LEU B N 1
ATOM 2529 C CA . LEU B 1 150 ? -19.406 29.214 5.239 1.00 25.48 149 LEU B CA 1
ATOM 2530 C C . LEU B 1 150 ? -19.934 27.809 5.009 1.00 22.80 149 LEU B C 1
ATOM 2531 O O . LEU B 1 150 ? -21.162 27.557 5.092 1.00 24.86 149 LEU B O 1
ATOM 2536 N N . GLY B 1 151 ? -19.011 26.887 4.730 1.00 24.94 150 GLY B N 1
ATOM 2537 C CA . GLY B 1 151 ? -19.325 25.477 4.587 1.00 24.12 150 GLY B CA 1
ATOM 2538 C C . GLY B 1 151 ? -20.011 24.919 5.817 1.00 23.69 150 GLY B C 1
ATOM 2539 O O . GLY B 1 151 ? -21.035 24.208 5.701 1.00 25.78 150 GLY B O 1
ATOM 2540 N N . ALA B 1 152 ? -19.480 25.258 7.011 1.00 24.93 151 ALA B N 1
ATOM 2541 C CA . ALA B 1 152 ? -20.025 24.760 8.287 1.00 23.98 151 ALA B CA 1
ATOM 2542 C C . ALA B 1 152 ? -21.404 25.355 8.515 1.00 24.44 151 ALA B C 1
ATOM 2543 O O . ALA B 1 152 ? -22.323 24.643 8.949 1.00 25.94 151 ALA B O 1
ATOM 2545 N N . PHE B 1 153 ? -21.568 26.652 8.206 1.00 24.55 152 PHE B N 1
ATOM 2546 C CA . PHE B 1 153 ? -22.902 27.281 8.336 1.00 24.99 152 PHE B CA 1
ATOM 2547 C C . PHE B 1 153 ? -23.924 26.543 7.458 1.00 22.51 152 PHE B C 1
ATOM 2548 O O . PHE B 1 153 ? -25.019 26.210 7.900 1.00 23.28 152 PHE B O 1
ATOM 2556 N N . LEU B 1 154 ? -23.536 26.283 6.216 1.00 24.59 153 LEU B N 1
ATOM 2557 C CA . LEU B 1 154 ? -24.385 25.578 5.262 1.0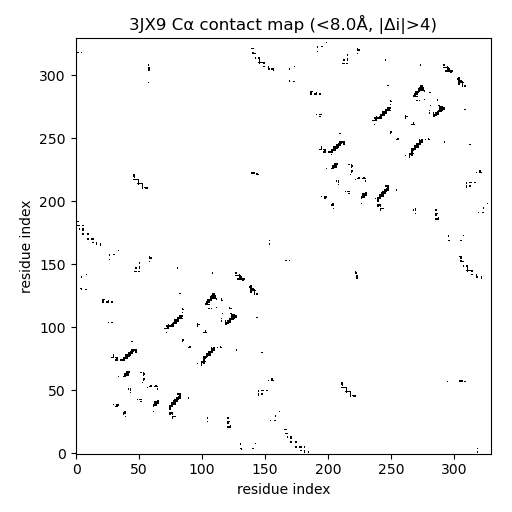0 25.04 153 LEU B CA 1
ATOM 2558 C C . LEU B 1 154 ? -24.687 24.132 5.691 1.00 22.97 153 LEU B C 1
ATOM 2559 O O . LEU B 1 154 ? -25.823 23.682 5.580 1.00 24.15 153 LEU B O 1
ATOM 2564 N N . LEU B 1 155 ? -23.723 23.436 6.277 1.00 22.83 154 LEU B N 1
ATOM 2565 C CA . LEU B 1 155 ? -23.992 22.088 6.784 1.00 24.80 154 LEU B CA 1
ATOM 2566 C C . LEU B 1 155 ? -24.936 22.082 7.992 1.00 23.92 154 LEU B C 1
ATOM 2567 O O . LEU B 1 155 ? -25.831 21.233 8.086 1.00 25.45 154 LEU B O 1
ATOM 2572 N N . THR B 1 156 ? -24.796 23.061 8.872 1.00 23.51 155 THR B N 1
ATOM 2573 C CA . THR B 1 156 ? -25.764 23.276 9.931 1.00 24.78 155 THR B CA 1
ATOM 2574 C C . THR B 1 156 ? -27.192 23.474 9.385 1.00 22.97 155 THR B C 1
ATOM 2575 O O . THR B 1 156 ? -28.130 22.808 9.851 1.00 23.98 155 THR B O 1
ATOM 2579 N N . HIS B 1 157 ? -27.344 24.346 8.392 1.00 23.71 156 HIS B N 1
ATOM 2580 C CA . HIS B 1 157 ? -28.631 24.579 7.790 1.00 22.13 156 HIS B CA 1
ATOM 2581 C C . HIS B 1 157 ? -29.197 23.266 7.243 1.00 23.30 156 HIS B C 1
ATOM 2582 O O . HIS B 1 157 ? -30.344 22.893 7.536 1.00 21.85 156 HIS B O 1
ATOM 2589 N N . ILE B 1 158 ? -28.389 22.553 6.471 1.00 24.13 157 ILE B N 1
ATOM 2590 C CA . ILE B 1 158 ? -28.820 21.285 5.835 1.00 24.14 157 ILE B CA 1
ATOM 2591 C C . ILE B 1 158 ? -29.203 20.226 6.848 1.00 25.65 157 ILE B C 1
ATOM 2592 O O . ILE B 1 158 ? -30.267 19.635 6.720 1.00 23.64 157 ILE B O 1
ATOM 2597 N N . LEU B 1 159 ? -28.347 19.988 7.855 1.00 24.64 158 LEU B N 1
ATOM 2598 C CA . LEU B 1 159 ? -28.648 19.085 8.950 1.00 26.28 158 LEU B CA 1
ATOM 2599 C C . LEU B 1 159 ? -29.952 19.458 9.690 1.00 25.59 158 LEU B C 1
ATOM 2600 O O . LEU B 1 159 ? -30.800 18.593 9.966 1.00 26.25 158 LEU B O 1
ATOM 2605 N N . THR B 1 160 ? -30.109 20.730 9.998 1.00 24.96 159 THR B N 1
ATOM 2606 C CA . THR B 1 160 ? -31.271 21.187 10.772 1.00 26.94 159 THR B CA 1
ATOM 2607 C C . THR B 1 160 ? -32.554 21.034 9.936 1.00 29.51 159 THR B C 1
ATOM 2608 O O . THR B 1 160 ? -33.621 20.560 10.423 1.00 25.12 159 THR B O 1
ATOM 2612 N N . GLN B 1 161 ? -32.470 21.396 8.666 1.00 27.39 160 GLN B N 1
ATOM 2613 C CA . GLN B 1 161 ? -33.613 21.180 7.786 1.00 29.24 160 GLN B CA 1
ATOM 2614 C C . GLN B 1 161 ? -33.964 19.715 7.556 1.00 29.53 160 GLN B C 1
ATOM 2615 O O . GLN B 1 161 ? -35.154 19.368 7.563 1.00 29.77 160 GLN B O 1
ATOM 2621 N N . LEU B 1 162 ? -32.969 18.834 7.382 1.00 28.36 161 LEU B N 1
ATOM 2622 C CA . LEU B 1 162 ? -33.253 17.425 7.231 1.00 28.88 161 LEU B CA 1
ATOM 2623 C C . LEU B 1 162 ? -33.917 16.874 8.504 1.00 30.40 161 LEU B C 1
ATOM 2624 O O . LEU B 1 162 ? -34.819 16.043 8.410 1.00 27.66 161 LEU B O 1
ATOM 2629 N N . GLN B 1 163 ? -33.474 17.325 9.683 1.00 28.37 162 GLN B N 1
ATOM 2630 C CA . GLN B 1 163 ? -34.064 16.842 10.920 1.00 30.33 162 GLN B CA 1
ATOM 2631 C C . GLN B 1 163 ? -35.501 17.316 11.090 1.00 29.46 162 GLN B C 1
ATOM 2632 O O . GLN B 1 163 ? -36.369 16.526 11.516 1.00 28.00 162 GLN B O 1
ATOM 2638 N N . GLU B 1 164 ? -35.764 18.596 10.804 1.00 29.09 163 GLU B N 1
ATOM 2639 C CA . GLU B 1 164 ? -37.147 19.112 10.870 1.00 31.62 163 GLU B CA 1
ATOM 2640 C C . GLU B 1 164 ? -38.079 18.315 9.936 1.00 31.85 163 GLU B C 1
ATOM 2641 O O . GLU B 1 164 ? -39.218 18.006 10.285 1.00 29.99 163 GLU B O 1
ATOM 2663 N N . THR B 1 166 ? -37.568 15.131 8.691 1.00 35.74 165 THR B N 1
ATOM 2664 C CA . THR B 1 166 ? -37.642 13.803 9.329 1.00 37.80 165 THR B CA 1
ATOM 2665 C C . THR B 1 166 ? -38.622 13.715 10.520 1.00 37.89 165 THR B C 1
ATOM 2666 O O . THR B 1 166 ? -39.298 12.704 10.707 1.00 38.44 165 THR B O 1
ATOM 2670 N N . GLU B 1 167 ? -38.690 14.771 11.328 1.00 38.48 166 GLU B N 1
ATOM 2671 C CA . GLU B 1 167 ? -39.637 14.835 12.452 1.00 42.71 166 GLU B CA 1
ATOM 2672 C C . GLU B 1 167 ? -41.073 14.969 11.981 1.00 44.85 166 GLU B C 1
ATOM 2673 O O . GLU B 1 167 ? -41.960 14.288 12.499 1.00 46.03 166 GLU B O 1
ATOM 2679 N N . GLU B 1 168 ? -41.296 15.837 10.996 1.00 47.45 167 GLU B N 1
ATOM 2680 C CA . GLU B 1 168 ? -42.602 15.950 10.330 1.00 51.26 167 GLU B CA 1
ATOM 2681 C C . GLU B 1 168 ? -43.138 14.576 9.906 1.00 50.85 167 GLU B C 1
ATOM 2682 O O . GLU B 1 168 ? -44.344 14.326 9.979 1.00 50.04 167 GLU B O 1
ATOM 2688 N N . TRP B 1 169 ? -42.242 13.687 9.477 1.00 50.12 168 TRP B N 1
ATOM 2689 C CA . TRP B 1 169 ? -42.619 12.296 9.233 1.00 48.95 168 TRP B CA 1
ATOM 2690 C C . TRP B 1 169 ? -42.680 11.600 10.606 1.00 50.14 168 TRP B C 1
ATOM 2691 O O . TRP B 1 169 ? -43.056 10.433 10.700 1.00 55.56 168 TRP B O 1
#

Organism: Exiguobacterium sibiricum (strain DSM 17290 / CCUG 55495 / CIP 109462 / JCM 13490 / 255-15) (NCBI:txid262543)

Nearest PDB structures (foldseek):
  3jx9-assembly1_B  TM=1.001E+00  e=8.060E-30  Exiguobacterium sibiricum 255-15
  2xhz-assembly1_B  TM=7.343E-01  e=2.250E-05  Escherichia coli
  2puw-assembly1_B-2  TM=6.121E-01  e=5.926E-04  Candida albicans SC5314
  2puw-assembly1_A-2  TM=5.621E-01  e=1.692E-03  Candida albicans SC5314
  2put-assembly1_C  TM=5.794E-01  e=5.140E-03  Candida albicans SC5314